Protein AF-0000000074539646 (afdb_homodimer)

Nearest PDB structures (foldseek):
  1lxn-assembly1_A  TM=8.887E-01  e=1.046E-09  Methanothermobacter thermautotrophicus
  1lxj-assembly1_A  TM=9.174E-01  e=1.048E-06  Saccharomyces cerevisiae
  2epi-assembly1_C  TM=8.073E-01  e=1.203E-06  Methanocaldococcus jannaschii DSM 2661
  1vk8-assembly1_D  TM=8.812E-01  e=1.260E-05  Thermotoga maritima
  2ibo-assembly1_D  TM=7.790E-01  e=4.791E-06  Streptococcus pneumoniae TIGR4

Sequence (194 aa):
MIVEISAVPIGVGESLSSFVARVIEVLKEEGVNYSLGPMGTSFEVENFGRLAEILEKVDRALFEAGSPRNYYVIKIDNRAKGGRMADKVKAVEEKLKMIVEISAVPIGVGESLSSFVARVIEVLKEEGVNYSLGPMGTSFEVENFGRLAEILEKVDRALFEAGSPRNYYVIKIDNRAKGGRMADKVKAVEEKLK

Secondary structure (DSSP, 8-state):
-EEEEEEEEESS-S--HHHHHHHHHHHHHHT--EEE-SS-EEEE-SSHHHHHHHHHHHHHHHHHTT-SEEEEEEEEEEESS---HHHHHHHHHHHT-/-EEEEEEEEESS-S--HHH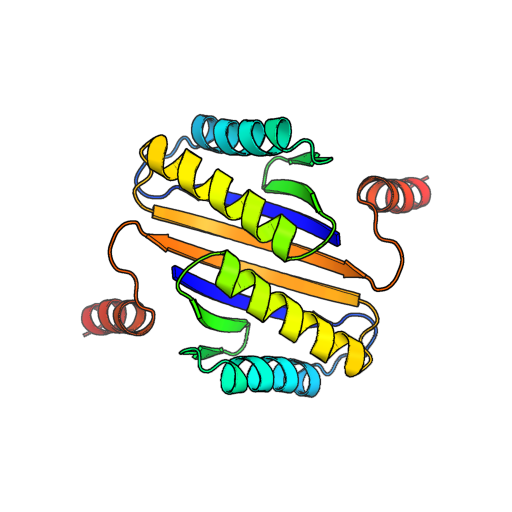HHHHHHHHHHHT--EEE-SS-EEEE-SSHHHHHHHHHHHHHHHHHTT-SEEEEEEEEEEESS---HHHHHHHHHHHT-

pLDDT: mean 96.08, std 4.59, range [75.31, 98.88]

Structure (mmCIF, N/CA/C/O backbone):
data_AF-0000000074539646-model_v1
#
loop_
_entity.id
_entity.type
_entity.pdbx_description
1 polymer 'Thiamine-binding protein domain-containing protein'
#
loop_
_atom_site.group_PDB
_atom_site.id
_atom_site.type_symbol
_atom_site.label_atom_id
_atom_site.label_alt_id
_atom_site.label_comp_id
_atom_site.label_asym_id
_atom_site.label_entity_id
_atom_site.label_seq_id
_atom_site.pdbx_PDB_ins_code
_atom_site.Cartn_x
_atom_site.Cartn_y
_atom_site.Cartn_z
_atom_site.occupancy
_atom_site.B_iso_or_equiv
_atom_site.auth_seq_id
_atom_site.auth_comp_id
_atom_site.auth_asym_id
_atom_site.auth_atom_id
_atom_site.pdbx_PDB_model_num
ATOM 1 N N . MET A 1 1 ? 6.344 12.055 -0.281 1 95.25 1 MET A N 1
ATOM 2 C CA . MET A 1 1 ? 5.648 10.891 0.265 1 95.25 1 MET A CA 1
ATOM 3 C C . MET A 1 1 ? 6.629 9.766 0.563 1 95.25 1 MET A C 1
ATOM 5 O O . MET A 1 1 ? 7.523 9.484 -0.235 1 95.25 1 MET A O 1
ATOM 9 N N . ILE A 1 2 ? 6.562 9.18 1.761 1 97.56 2 ILE A N 1
ATOM 10 C CA . ILE A 1 2 ? 7.418 8.055 2.133 1 97.56 2 ILE A CA 1
ATOM 11 C C . ILE A 1 2 ? 6.629 6.75 2.033 1 97.56 2 ILE A C 1
ATOM 13 O O . ILE A 1 2 ? 5.48 6.68 2.475 1 97.56 2 ILE A O 1
ATOM 17 N N . VAL A 1 3 ? 7.262 5.754 1.417 1 98.44 3 VAL A N 1
ATOM 18 C CA . VAL A 1 3 ? 6.641 4.453 1.197 1 98.44 3 VAL A CA 1
ATOM 19 C C . VAL A 1 3 ? 7.512 3.355 1.807 1 98.44 3 VAL A C 1
ATOM 21 O O . VAL A 1 3 ? 8.742 3.4 1.707 1 98.44 3 VAL A O 1
ATOM 24 N N . GLU A 1 4 ? 6.895 2.391 2.439 1 98.75 4 GLU A N 1
ATOM 25 C CA . GLU A 1 4 ? 7.559 1.128 2.752 1 98.75 4 GLU A CA 1
ATOM 26 C C . GLU A 1 4 ? 6.863 -0.045 2.066 1 98.75 4 GLU A C 1
ATOM 28 O O . GLU A 1 4 ? 5.637 -0.171 2.131 1 98.75 4 GLU A O 1
ATOM 33 N N . ILE A 1 5 ? 7.668 -0.865 1.445 1 98.88 5 ILE A N 1
ATOM 34 C CA . ILE A 1 5 ? 7.109 -2.029 0.765 1 98.88 5 ILE A CA 1
ATOM 35 C C . ILE A 1 5 ? 7.703 -3.307 1.357 1 98.88 5 ILE A C 1
ATOM 37 O O . ILE A 1 5 ? 8.914 -3.395 1.568 1 98.88 5 ILE A O 1
ATOM 41 N N . SER A 1 6 ? 6.883 -4.223 1.694 1 98.75 6 SER A N 1
ATOM 42 C CA . SER A 1 6 ? 7.227 -5.625 1.906 1 98.75 6 SER A CA 1
ATOM 43 C C . SER A 1 6 ? 6.645 -6.508 0.809 1 98.75 6 SER A C 1
ATOM 45 O O . SER A 1 6 ? 5.426 -6.609 0.667 1 98.75 6 SER A O 1
ATOM 47 N N . ALA A 1 7 ? 7.527 -7.074 0.021 1 98.5 7 ALA A N 1
ATOM 48 C CA . ALA A 1 7 ? 7.117 -7.965 -1.062 1 98.5 7 ALA A CA 1
ATOM 49 C C . ALA A 1 7 ? 7.285 -9.43 -0.661 1 98.5 7 ALA A C 1
ATOM 51 O O . ALA A 1 7 ? 8.367 -9.844 -0.249 1 98.5 7 ALA A O 1
ATOM 52 N N . VAL A 1 8 ? 6.242 -10.172 -0.844 1 98.12 8 VAL A N 1
ATOM 53 C CA . VAL A 1 8 ? 6.238 -11.578 -0.456 1 98.12 8 VAL A CA 1
ATOM 54 C C . VAL A 1 8 ? 5.758 -12.438 -1.625 1 98.12 8 VAL A C 1
ATOM 56 O O . VAL A 1 8 ? 4.559 -12.688 -1.765 1 98.12 8 VAL A O 1
ATOM 59 N N . PRO A 1 9 ? 6.738 -12.859 -2.443 1 97.88 9 PRO A N 1
ATOM 60 C CA . PRO A 1 9 ? 6.352 -13.859 -3.445 1 97.88 9 PRO A CA 1
ATOM 61 C C . PRO A 1 9 ? 5.867 -15.164 -2.82 1 97.88 9 PRO A C 1
ATOM 63 O O . PRO A 1 9 ? 6.492 -15.672 -1.884 1 97.88 9 PRO A O 1
ATOM 66 N N . ILE A 1 10 ? 4.812 -15.641 -3.295 1 96.75 10 ILE A N 1
ATOM 67 C CA . ILE A 1 10 ? 4.207 -16.859 -2.762 1 96.75 10 ILE A CA 1
ATOM 68 C C . ILE A 1 10 ? 4.352 -18 -3.771 1 96.75 10 ILE A C 1
ATOM 70 O O . ILE A 1 10 ? 4.16 -17.797 -4.973 1 96.75 10 ILE A O 1
ATOM 74 N N . GLY A 1 11 ? 4.637 -19.125 -3.299 1 96.25 11 GLY A N 1
ATOM 75 C CA . GLY A 1 11 ? 4.777 -20.297 -4.164 1 96.25 11 GLY A CA 1
ATOM 76 C C . GLY A 1 11 ? 6.195 -20.5 -4.652 1 96.25 11 GLY A C 1
ATOM 77 O O . GLY A 1 11 ? 6.414 -21.141 -5.688 1 96.25 11 GLY A O 1
ATOM 78 N N . VAL A 1 12 ? 7.172 -19.922 -3.941 1 96.62 12 VAL A N 1
ATOM 79 C CA . VAL A 1 12 ? 8.547 -19.984 -4.43 1 96.62 12 VAL A CA 1
ATOM 80 C C . VAL A 1 12 ? 9.445 -20.594 -3.355 1 96.62 12 VAL A C 1
ATOM 82 O O . VAL A 1 12 ? 10.672 -20.547 -3.477 1 96.62 12 VAL A O 1
ATOM 85 N N . GLY A 1 13 ? 9.016 -21.109 -2.248 1 95.69 13 GLY A N 1
ATOM 86 C CA . GLY A 1 13 ? 9.797 -21.641 -1.146 1 95.69 13 GLY A CA 1
ATOM 87 C C . GLY A 1 13 ? 10 -20.656 -0.017 1 95.69 13 GLY A C 1
ATOM 88 O O . GLY A 1 13 ? 9.328 -19.625 0.038 1 95.69 13 GLY A O 1
ATOM 89 N N . GLU A 1 14 ? 10.914 -20.938 0.923 1 95.81 14 GLU A N 1
ATOM 90 C CA . GLU A 1 14 ? 11.039 -20.172 2.158 1 95.81 14 GLU A CA 1
ATOM 91 C C . GLU A 1 14 ? 12.047 -19.031 2.004 1 95.81 14 GLU A C 1
ATOM 93 O O . GLU A 1 14 ? 11.977 -18.031 2.715 1 95.81 14 GLU A O 1
ATOM 98 N N . SER A 1 15 ? 12.961 -19.312 1.148 1 95.81 15 SER A N 1
ATOM 99 C CA . SER A 1 15 ? 14.016 -18.312 0.978 1 95.81 15 SER A CA 1
ATOM 100 C C . SER A 1 15 ? 13.602 -17.234 -0.016 1 95.81 15 SER A C 1
ATOM 102 O O . SER A 1 15 ? 13.43 -17.516 -1.204 1 95.81 15 SER A O 1
ATOM 104 N N . LEU A 1 16 ? 13.516 -15.969 0.458 1 97.19 16 LEU A N 1
ATOM 105 C CA . LEU A 1 16 ? 12.977 -14.891 -0.364 1 97.19 16 LEU A CA 1
ATOM 106 C C . LEU A 1 16 ? 14.07 -13.891 -0.742 1 97.19 16 LEU A C 1
ATOM 108 O O . LEU A 1 16 ? 13.82 -12.945 -1.485 1 97.19 16 LEU A O 1
ATOM 112 N N . SER A 1 17 ? 15.266 -14.055 -0.361 1 97.38 17 SER A N 1
ATOM 113 C CA . SER A 1 17 ? 16.328 -13.062 -0.476 1 97.38 17 SER A CA 1
ATOM 114 C C . SER A 1 17 ? 16.594 -12.703 -1.934 1 97.38 17 SER A C 1
ATOM 116 O O . SER A 1 17 ? 16.797 -11.531 -2.264 1 97.38 17 SER A O 1
ATOM 118 N N . SER A 1 18 ? 16.594 -13.641 -2.803 1 97.81 18 SER A N 1
ATOM 119 C CA . SER A 1 18 ? 16.844 -13.367 -4.215 1 97.81 18 SER A CA 1
ATOM 120 C C . SER A 1 18 ? 15.742 -12.508 -4.82 1 97.81 18 SER A C 1
ATOM 122 O O . SER A 1 18 ? 16 -11.68 -5.695 1 97.81 18 SER A O 1
ATOM 124 N N . PHE A 1 19 ? 14.523 -12.711 -4.375 1 98.12 19 PHE A N 1
ATOM 125 C CA . PHE A 1 19 ? 13.398 -11.914 -4.859 1 98.12 19 PHE A CA 1
ATOM 126 C C . PHE A 1 19 ? 13.469 -10.492 -4.312 1 98.12 19 PHE A C 1
ATOM 128 O O . PHE A 1 19 ? 13.234 -9.523 -5.043 1 98.12 19 PHE A O 1
ATOM 135 N N . VAL A 1 20 ? 13.773 -10.375 -3.02 1 98.38 20 VAL A N 1
ATOM 136 C CA . VAL A 1 20 ? 13.953 -9.047 -2.428 1 98.38 20 VAL A CA 1
ATOM 137 C C . VAL A 1 20 ? 15.07 -8.305 -3.154 1 98.38 20 VAL A C 1
ATOM 139 O O . VAL A 1 20 ? 14.961 -7.102 -3.4 1 98.38 20 VAL A O 1
ATOM 142 N N . ALA A 1 21 ? 16.125 -9.016 -3.559 1 98.56 21 ALA A N 1
ATOM 143 C CA . ALA A 1 21 ? 17.203 -8.398 -4.32 1 98.56 21 ALA A CA 1
ATOM 144 C C . ALA A 1 21 ? 16.688 -7.816 -5.633 1 98.56 21 ALA A C 1
ATOM 146 O O . ALA A 1 21 ? 17.156 -6.758 -6.07 1 98.56 21 ALA A O 1
ATOM 147 N N . ARG A 1 22 ? 15.758 -8.5 -6.277 1 98.38 22 ARG A N 1
ATOM 148 C CA . ARG A 1 22 ? 15.164 -7.992 -7.512 1 98.38 22 ARG A CA 1
ATOM 149 C C . ARG A 1 22 ? 14.406 -6.691 -7.258 1 98.38 22 ARG A C 1
ATOM 151 O O . ARG A 1 22 ? 14.453 -5.773 -8.078 1 98.38 22 ARG A O 1
ATOM 158 N N . VAL A 1 23 ? 13.68 -6.656 -6.141 1 98.69 23 VAL A N 1
ATOM 159 C CA . VAL A 1 23 ? 12.984 -5.43 -5.762 1 98.69 23 VAL A CA 1
ATOM 160 C C . VAL A 1 23 ? 13.984 -4.285 -5.633 1 98.69 23 VAL A C 1
ATOM 162 O O . VAL A 1 23 ? 13.773 -3.197 -6.176 1 98.69 23 VAL A O 1
ATOM 165 N N . ILE A 1 24 ? 15.117 -4.555 -4.98 1 98.69 24 ILE A N 1
ATOM 166 C CA . ILE A 1 24 ? 16.141 -3.543 -4.746 1 98.69 24 ILE A CA 1
ATOM 167 C C . ILE A 1 24 ? 16.75 -3.096 -6.078 1 98.69 24 ILE A C 1
ATOM 169 O O . ILE A 1 24 ? 17 -1.906 -6.285 1 98.69 24 ILE A O 1
ATOM 173 N N . GLU A 1 25 ? 16.953 -3.996 -6.938 1 98.69 25 GLU A N 1
ATOM 174 C CA . GLU A 1 25 ? 17.484 -3.656 -8.258 1 98.69 25 GLU A CA 1
ATOM 175 C C . GLU A 1 25 ? 16.562 -2.68 -8.984 1 98.69 25 GLU A C 1
ATOM 177 O O . GLU A 1 25 ? 17.016 -1.724 -9.602 1 98.69 25 GLU A O 1
ATOM 182 N N . VAL A 1 26 ? 15.258 -2.928 -8.938 1 98.81 26 VAL A N 1
ATOM 183 C CA . VAL A 1 26 ? 14.297 -2.037 -9.57 1 98.81 26 VAL A CA 1
ATOM 184 C C . VAL A 1 26 ? 14.391 -0.644 -8.953 1 98.81 26 VAL A C 1
ATOM 186 O O . VAL A 1 26 ? 14.445 0.359 -9.664 1 98.81 26 VAL A O 1
ATOM 189 N N . LEU A 1 27 ? 14.383 -0.584 -7.598 1 98.69 27 LEU A N 1
ATOM 190 C CA . LEU A 1 27 ? 14.453 0.705 -6.918 1 98.69 27 LEU A CA 1
ATOM 191 C C . LEU A 1 27 ? 15.719 1.458 -7.309 1 98.69 27 LEU A C 1
ATOM 193 O O . LEU A 1 27 ? 15.68 2.668 -7.543 1 98.69 27 LEU A O 1
ATOM 197 N N . LYS A 1 28 ? 16.812 0.712 -7.395 1 98.44 28 LYS A N 1
ATOM 198 C CA . LYS A 1 28 ? 18.078 1.297 -7.809 1 98.44 28 LYS A CA 1
ATOM 199 C C . LYS A 1 28 ? 18 1.838 -9.234 1 98.44 28 LYS A C 1
ATOM 201 O O . LYS A 1 28 ? 18.422 2.967 -9.5 1 98.44 28 LYS A O 1
ATOM 206 N N . GLU A 1 29 ? 17.469 1.095 -10.148 1 98.56 29 GLU A N 1
ATOM 207 C CA . GLU A 1 29 ? 17.344 1.485 -11.555 1 98.56 29 GLU A CA 1
ATOM 208 C C . GLU A 1 29 ? 16.453 2.715 -11.703 1 98.56 29 GLU A C 1
ATOM 210 O O . GLU A 1 29 ? 16.688 3.549 -12.578 1 98.56 29 GLU A O 1
ATOM 215 N N . GLU A 1 30 ? 15.453 2.742 -10.867 1 98.25 30 GLU A N 1
ATOM 216 C CA . GLU A 1 30 ? 14.508 3.852 -10.938 1 98.25 30 GLU A CA 1
ATOM 217 C C . GLU A 1 30 ? 15.086 5.109 -10.289 1 98.25 30 GLU A C 1
ATOM 219 O O . GLU A 1 30 ? 14.523 6.195 -10.422 1 98.25 30 GLU A O 1
ATOM 224 N N . GLY A 1 31 ? 16.109 5 -9.547 1 98.25 31 GLY A N 1
ATOM 225 C CA . GLY A 1 31 ? 16.828 6.133 -9 1 98.25 31 GLY A CA 1
ATOM 226 C C . GLY A 1 31 ? 16.141 6.777 -7.82 1 98.25 31 GLY A C 1
ATOM 227 O O . GLY A 1 31 ? 16.281 7.98 -7.59 1 98.25 31 GLY A O 1
ATOM 228 N N . VAL A 1 32 ? 15.359 6.062 -7.133 1 97.56 32 VAL A N 1
ATOM 229 C CA . VAL A 1 32 ? 14.688 6.625 -5.965 1 97.56 32 VAL A CA 1
ATOM 230 C C . VAL A 1 32 ? 15.594 6.516 -4.742 1 97.56 32 VAL A C 1
ATOM 232 O O . VAL A 1 32 ? 16.469 5.652 -4.688 1 97.56 32 VAL A O 1
ATOM 235 N N . ASN A 1 33 ? 15.453 7.477 -3.834 1 97.31 33 ASN A N 1
ATOM 236 C CA . ASN A 1 33 ? 16.078 7.352 -2.52 1 97.31 33 ASN A CA 1
ATOM 237 C C . ASN A 1 33 ? 15.438 6.234 -1.7 1 97.31 33 ASN A C 1
ATOM 239 O O . ASN A 1 33 ? 14.242 6.277 -1.408 1 97.31 33 ASN A O 1
ATOM 243 N N . TYR A 1 34 ? 16.219 5.176 -1.375 1 98.12 34 TYR A N 1
ATOM 244 C CA . TYR A 1 34 ? 15.633 4.051 -0.656 1 98.12 34 TYR A CA 1
ATOM 245 C C . TYR A 1 34 ? 16.516 3.627 0.508 1 98.12 34 TYR A C 1
ATOM 247 O O . TYR A 1 34 ? 17.688 4.012 0.58 1 98.12 34 TYR A O 1
ATOM 255 N N . SER A 1 35 ? 15.93 2.855 1.466 1 97.88 35 SER A N 1
ATOM 256 C CA . SER A 1 35 ? 16.594 2.248 2.615 1 97.88 35 SER A CA 1
ATOM 257 C C . SER A 1 35 ? 16.062 0.841 2.877 1 97.88 35 SER A C 1
ATOM 259 O O . SER A 1 35 ? 14.891 0.661 3.195 1 97.88 35 SER A O 1
ATOM 261 N N . LEU A 1 36 ? 16.938 -0.151 2.688 1 98.06 36 LEU A N 1
ATOM 262 C CA . LEU A 1 36 ? 16.578 -1.549 2.916 1 98.06 36 LEU A CA 1
ATOM 263 C C . LEU A 1 36 ? 16.562 -1.868 4.406 1 98.06 36 LEU A C 1
ATOM 265 O O . LEU A 1 36 ? 17.516 -1.561 5.125 1 98.06 36 LEU A O 1
ATOM 269 N N . GLY A 1 37 ? 15.477 -2.432 4.887 1 97.31 37 GLY A N 1
ATOM 270 C CA . GLY A 1 37 ? 15.352 -2.898 6.258 1 97.31 37 GLY A CA 1
ATOM 271 C C . GLY A 1 37 ? 15.047 -4.383 6.355 1 97.31 37 GLY A C 1
ATOM 272 O O . GLY A 1 37 ? 14.797 -5.039 5.344 1 97.31 37 GLY A O 1
ATOM 273 N N . PRO A 1 38 ? 15.062 -4.941 7.562 1 96.56 38 PRO A N 1
ATOM 274 C CA . PRO A 1 38 ? 14.898 -6.387 7.75 1 96.56 38 PRO A CA 1
ATOM 275 C C . PRO A 1 38 ? 13.484 -6.867 7.426 1 96.56 38 PRO A C 1
ATOM 277 O O . PRO A 1 38 ? 13.281 -8.055 7.172 1 96.56 38 PRO A O 1
ATOM 280 N N . MET A 1 39 ? 12.461 -5.891 7.441 1 96.81 39 MET A N 1
ATOM 281 C CA . MET A 1 39 ? 11.07 -6.312 7.27 1 96.81 39 MET A CA 1
ATOM 282 C C . MET A 1 39 ? 10.422 -5.578 6.102 1 96.81 39 MET A C 1
ATOM 284 O O . MET A 1 39 ? 9.227 -5.734 5.848 1 96.81 39 MET A O 1
ATOM 288 N N . GLY A 1 40 ? 11.172 -4.746 5.434 1 98.25 40 GLY A N 1
ATOM 289 C CA . GLY A 1 40 ? 10.711 -3.969 4.297 1 98.25 40 GLY A CA 1
ATOM 290 C C . GLY A 1 40 ? 11.727 -2.947 3.822 1 98.25 40 GLY A C 1
ATOM 291 O O . GLY A 1 40 ? 12.773 -2.77 4.449 1 98.25 40 GLY A O 1
ATOM 292 N N . THR A 1 41 ? 11.438 -2.412 2.734 1 98.56 41 THR A N 1
ATOM 293 C CA . THR A 1 41 ? 12.273 -1.365 2.162 1 98.56 41 THR A CA 1
ATOM 294 C C . THR A 1 41 ? 11.5 -0.056 2.043 1 98.56 41 THR A C 1
ATOM 296 O O . THR A 1 41 ? 10.391 -0.033 1.512 1 98.56 41 THR A O 1
ATOM 299 N N . SER A 1 42 ? 12.039 0.968 2.584 1 98.5 42 SER A N 1
ATOM 300 C CA . SER A 1 42 ? 11.438 2.293 2.49 1 98.5 42 SER A CA 1
ATOM 301 C C . SER A 1 42 ? 12 3.078 1.312 1 98.5 42 SER A C 1
ATOM 303 O O . SER A 1 42 ? 13.172 2.912 0.955 1 98.5 42 SER A O 1
ATOM 305 N N . PHE A 1 43 ? 11.148 3.918 0.676 1 98.25 43 PHE A N 1
ATOM 306 C CA . PHE A 1 43 ? 11.641 4.793 -0.381 1 98.25 43 PHE A CA 1
ATOM 307 C C . PHE A 1 43 ? 10.727 6.004 -0.551 1 98.25 43 PHE A C 1
ATOM 309 O O . PHE A 1 43 ? 9.664 6.074 0.065 1 98.25 43 PHE A O 1
ATOM 316 N N . GLU A 1 44 ? 11.227 7.008 -1.281 1 97.81 44 GLU A N 1
ATOM 317 C CA . GLU A 1 44 ? 10.5 8.258 -1.481 1 97.81 44 GLU A CA 1
ATOM 318 C C . GLU A 1 44 ? 10.023 8.398 -2.926 1 97.81 44 GLU A C 1
ATOM 320 O O . GLU A 1 44 ? 10.758 8.062 -3.859 1 97.81 44 GLU A O 1
ATOM 325 N N . VAL A 1 45 ? 8.797 8.812 -3.045 1 97 45 VAL A N 1
ATOM 326 C CA . VAL A 1 45 ? 8.258 9.125 -4.363 1 97 45 VAL A CA 1
ATOM 327 C C . VAL A 1 45 ? 7.465 10.43 -4.293 1 97 45 VAL A C 1
ATOM 329 O O . VAL A 1 45 ? 7.031 10.844 -3.217 1 97 45 VAL A O 1
ATOM 332 N N . GLU A 1 46 ? 7.223 10.977 -5.512 1 95.38 46 GLU A N 1
ATOM 333 C CA . GLU A 1 46 ? 6.609 12.297 -5.559 1 95.38 46 GLU A CA 1
ATOM 334 C C . GLU A 1 46 ? 5.086 12.203 -5.555 1 95.38 46 GLU A C 1
ATOM 336 O O . GLU A 1 46 ? 4.398 13.148 -5.172 1 95.38 46 GLU A O 1
ATOM 341 N N . ASN A 1 47 ? 4.555 11.109 -6.09 1 96.56 47 ASN A N 1
ATOM 342 C CA . ASN A 1 47 ? 3.107 10.953 -6.191 1 96.56 47 ASN A CA 1
ATOM 343 C C . ASN A 1 47 ? 2.709 9.5 -6.414 1 96.56 47 ASN A C 1
ATOM 345 O O . ASN A 1 47 ? 3.57 8.633 -6.57 1 96.56 47 ASN A O 1
ATOM 349 N N . PHE A 1 48 ? 1.416 9.305 -6.426 1 98 48 PHE A N 1
ATOM 350 C CA . PHE A 1 48 ? 0.904 7.941 -6.535 1 98 48 PHE A CA 1
ATOM 351 C C . PHE A 1 48 ? 1.167 7.375 -7.926 1 98 48 PHE A C 1
ATOM 353 O O . PHE A 1 48 ? 1.331 6.164 -8.086 1 98 48 PHE A O 1
ATOM 360 N N . GLY A 1 49 ? 1.15 8.211 -8.891 1 98.06 49 GLY A N 1
ATOM 361 C CA . GLY A 1 49 ? 1.498 7.746 -10.219 1 98.06 49 GLY A CA 1
ATOM 362 C C . GLY A 1 49 ? 2.883 7.133 -10.297 1 98.06 49 GLY A C 1
ATOM 363 O O . GLY A 1 49 ? 3.059 6.051 -10.859 1 98.06 49 GLY A O 1
ATOM 364 N N . ARG A 1 50 ? 3.818 7.934 -9.797 1 98.12 50 ARG A N 1
ATOM 365 C CA . ARG A 1 50 ? 5.184 7.422 -9.758 1 98.12 50 ARG A CA 1
ATOM 366 C C . ARG A 1 50 ? 5.266 6.137 -8.938 1 98.12 50 ARG A C 1
ATOM 368 O O . ARG A 1 50 ? 5.992 5.207 -9.305 1 98.12 50 ARG A O 1
ATOM 375 N N . LEU A 1 51 ? 4.586 6.047 -7.844 1 98.5 51 LEU A N 1
ATOM 376 C CA . LEU A 1 51 ? 4.516 4.824 -7.055 1 98.5 51 LEU A CA 1
ATOM 377 C C . LEU A 1 51 ? 4.016 3.656 -7.898 1 98.5 51 LEU A C 1
ATOM 379 O O . LEU A 1 51 ? 4.602 2.57 -7.875 1 98.5 51 LEU A O 1
ATOM 383 N N . ALA A 1 52 ? 3.045 3.906 -8.672 1 98.56 52 ALA A N 1
ATOM 384 C CA . ALA A 1 52 ? 2.467 2.854 -9.5 1 98.56 52 ALA A CA 1
ATOM 385 C C . ALA A 1 52 ? 3.473 2.35 -10.531 1 98.56 52 ALA A C 1
ATOM 387 O O . ALA A 1 52 ? 3.549 1.148 -10.797 1 98.56 52 ALA A O 1
ATOM 388 N N . GLU A 1 53 ? 4.137 3.268 -11.086 1 98.56 53 GLU A N 1
ATOM 389 C CA . GLU A 1 53 ? 5.16 2.885 -12.055 1 98.56 53 GLU A CA 1
ATOM 390 C C . GLU A 1 53 ? 6.176 1.931 -11.438 1 98.56 53 GLU A C 1
ATOM 392 O O . GLU A 1 53 ? 6.531 0.915 -12.039 1 98.56 53 GLU A O 1
ATOM 397 N N . ILE A 1 54 ? 6.605 2.27 -10.297 1 98.75 54 ILE A N 1
ATOM 398 C CA . ILE A 1 54 ? 7.605 1.466 -9.609 1 98.75 54 ILE A CA 1
ATOM 399 C C . ILE A 1 54 ? 7.012 0.109 -9.234 1 98.75 54 ILE A C 1
ATOM 401 O O . ILE A 1 54 ? 7.645 -0.93 -9.438 1 98.75 54 ILE A O 1
ATOM 405 N N . LEU A 1 55 ? 5.781 0.099 -8.703 1 98.69 55 LEU A N 1
ATOM 406 C CA . LEU A 1 55 ? 5.133 -1.147 -8.305 1 98.69 55 LEU A CA 1
ATOM 407 C C . LEU A 1 55 ? 4.934 -2.062 -9.508 1 98.69 55 LEU A C 1
ATOM 409 O O . LEU A 1 55 ? 5.07 -3.283 -9.398 1 98.69 55 LEU A O 1
ATOM 413 N N . GLU A 1 56 ? 4.637 -1.454 -10.617 1 98.62 56 GLU A N 1
ATOM 414 C CA . GLU A 1 56 ? 4.492 -2.24 -11.836 1 98.62 56 GLU A CA 1
ATOM 415 C C . GLU A 1 56 ? 5.797 -2.936 -12.211 1 98.62 56 GLU A C 1
ATOM 417 O O . GLU A 1 56 ? 5.801 -4.117 -12.562 1 98.62 56 GLU A O 1
ATOM 422 N N . LYS A 1 57 ? 6.82 -2.23 -12.188 1 98.75 57 LYS A N 1
ATOM 423 C CA . LYS A 1 57 ? 8.125 -2.781 -12.539 1 98.75 57 LYS A CA 1
ATOM 424 C C . LYS A 1 57 ? 8.562 -3.846 -11.531 1 98.75 57 LYS A C 1
ATOM 426 O O . LYS A 1 57 ? 9.117 -4.875 -11.914 1 98.75 57 LYS A O 1
ATOM 431 N N . VAL A 1 58 ? 8.328 -3.592 -10.234 1 98.81 58 VAL A N 1
ATOM 432 C CA . VAL A 1 58 ? 8.633 -4.574 -9.195 1 98.81 58 VAL A CA 1
ATOM 433 C C . VAL A 1 58 ? 7.844 -5.855 -9.453 1 98.81 58 VAL A C 1
ATOM 435 O O . VAL A 1 58 ? 8.414 -6.949 -9.461 1 98.81 58 VAL A O 1
ATOM 438 N N . ASP A 1 59 ? 6.594 -5.668 -9.641 1 98.62 59 ASP A N 1
ATOM 439 C CA . ASP A 1 59 ? 5.703 -6.809 -9.852 1 98.62 59 ASP A CA 1
ATOM 440 C C . ASP A 1 59 ? 6.137 -7.625 -11.062 1 98.62 59 ASP A C 1
ATOM 442 O O . ASP A 1 59 ? 6.207 -8.859 -10.992 1 98.62 59 ASP A O 1
ATOM 446 N N . ARG A 1 60 ? 6.422 -6.953 -12.141 1 98.31 60 ARG A N 1
ATOM 447 C CA . ARG A 1 60 ? 6.891 -7.598 -13.367 1 98.31 60 ARG A CA 1
ATOM 448 C C . ARG A 1 60 ? 8.188 -8.359 -13.117 1 98.31 60 ARG A C 1
ATOM 450 O O . ARG A 1 60 ? 8.344 -9.492 -13.57 1 98.31 60 ARG A O 1
ATOM 457 N N . ALA A 1 61 ? 9.133 -7.742 -12.461 1 98.56 61 ALA A N 1
ATOM 458 C CA . ALA A 1 61 ? 10.414 -8.375 -12.164 1 98.56 61 ALA A CA 1
ATOM 459 C C . ALA A 1 61 ? 10.227 -9.656 -11.367 1 98.56 61 ALA A C 1
ATOM 461 O O . ALA A 1 61 ? 10.906 -10.656 -11.609 1 98.56 61 ALA A O 1
ATOM 462 N N . LEU A 1 62 ? 9.305 -9.672 -10.391 1 98.44 62 LEU A N 1
ATOM 463 C CA . LEU A 1 62 ? 9.07 -10.836 -9.555 1 98.44 62 LEU A CA 1
ATOM 464 C C . LEU A 1 62 ? 8.398 -11.953 -10.352 1 98.44 62 LEU A C 1
ATOM 466 O O . LEU A 1 62 ? 8.758 -13.125 -10.203 1 98.44 62 LEU A O 1
ATOM 470 N N . PHE A 1 63 ? 7.441 -11.562 -11.164 1 97.81 63 PHE A N 1
ATOM 471 C CA . PHE A 1 63 ? 6.832 -12.562 -12.031 1 97.81 63 PHE A CA 1
ATOM 472 C C . PHE A 1 63 ? 7.867 -13.18 -12.961 1 97.81 63 PHE A C 1
ATOM 474 O O . PHE A 1 63 ? 7.906 -14.398 -13.141 1 97.81 63 PHE A O 1
ATOM 481 N N . GLU A 1 64 ? 8.711 -12.352 -13.5 1 97.75 64 GLU A N 1
ATOM 482 C CA . GLU A 1 64 ? 9.742 -12.82 -14.422 1 97.75 64 GLU A CA 1
ATOM 483 C C . GLU A 1 64 ? 10.75 -13.727 -13.719 1 97.75 64 GLU A C 1
ATOM 485 O O . GLU A 1 64 ? 11.328 -14.617 -14.336 1 97.75 64 GLU A O 1
ATOM 490 N N . ALA A 1 65 ? 10.938 -13.492 -12.461 1 97.56 65 ALA A N 1
ATOM 491 C CA . ALA A 1 65 ? 11.859 -14.305 -11.664 1 97.56 65 ALA A CA 1
ATOM 492 C C . ALA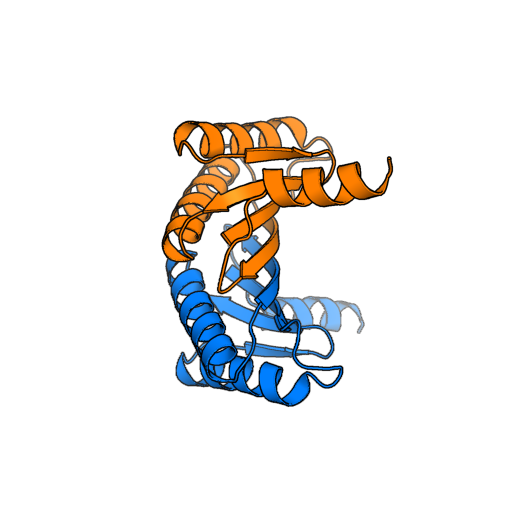 A 1 65 ? 11.227 -15.641 -11.281 1 97.56 65 ALA A C 1
ATOM 494 O O . ALA A 1 65 ? 11.875 -16.484 -10.664 1 97.56 65 ALA A O 1
ATOM 495 N N . GLY A 1 66 ? 9.922 -15.797 -11.547 1 96.56 66 GLY A N 1
ATOM 496 C CA . GLY A 1 66 ? 9.305 -17.094 -11.367 1 96.56 66 GLY A CA 1
ATOM 497 C C . GLY A 1 66 ? 8.219 -17.109 -10.312 1 96.56 66 GLY A C 1
ATOM 498 O O . GLY A 1 66 ? 7.656 -18.156 -10 1 96.56 66 GLY A O 1
ATOM 499 N N . SER A 1 67 ? 7.926 -16.031 -9.719 1 97.19 67 SER A N 1
ATOM 500 C CA . SER A 1 67 ? 6.875 -15.977 -8.703 1 97.19 67 SER A CA 1
ATOM 501 C C . SER A 1 67 ? 5.492 -16.094 -9.344 1 97.19 67 SER A C 1
ATOM 503 O O . SER A 1 67 ? 5.133 -15.297 -10.211 1 97.19 67 SER A O 1
ATOM 505 N N . PRO A 1 68 ? 4.656 -17 -8.914 1 96.5 68 PRO A N 1
ATOM 506 C CA . PRO A 1 68 ? 3.318 -17.109 -9.5 1 96.5 68 PRO A CA 1
ATOM 507 C C . PRO A 1 68 ? 2.311 -16.172 -8.844 1 96.5 68 PRO A C 1
ATOM 509 O O . PRO A 1 68 ? 1.21 -15.977 -9.367 1 96.5 68 PRO A O 1
ATOM 512 N N . ARG A 1 69 ? 2.613 -15.648 -7.66 1 97.06 69 ARG A N 1
ATOM 513 C CA . ARG A 1 69 ? 1.728 -14.805 -6.867 1 97.06 69 ARG A CA 1
ATOM 514 C C . ARG A 1 69 ? 2.525 -13.859 -5.969 1 97.06 69 ARG A C 1
ATOM 516 O O . ARG A 1 69 ? 3.449 -14.289 -5.277 1 97.06 69 ARG A O 1
ATOM 523 N N . ASN A 1 70 ? 2.188 -12.594 -6.125 1 98.19 70 ASN A N 1
ATOM 524 C CA . ASN A 1 70 ? 2.895 -11.602 -5.316 1 98.19 70 ASN A CA 1
ATOM 525 C C . ASN A 1 70 ? 1.969 -10.945 -4.297 1 98.19 70 ASN A C 1
ATOM 527 O O . ASN A 1 70 ? 0.909 -10.43 -4.656 1 98.19 70 ASN A O 1
ATOM 531 N N . TYR A 1 71 ? 2.363 -11.008 -3.066 1 98.38 71 TYR A N 1
ATOM 532 C CA . TYR A 1 71 ? 1.67 -10.328 -1.979 1 98.38 71 TYR A CA 1
ATOM 533 C C . TYR A 1 71 ? 2.496 -9.156 -1.454 1 98.38 71 TYR A C 1
ATOM 535 O O . TYR A 1 71 ? 3.707 -9.281 -1.259 1 98.38 71 TYR A O 1
ATOM 543 N N . TYR A 1 72 ? 1.882 -8.016 -1.373 1 98.75 72 TYR A N 1
ATOM 544 C CA . TYR A 1 72 ? 2.574 -6.82 -0.901 1 98.75 72 TYR A CA 1
ATOM 545 C C . TYR A 1 72 ? 1.897 -6.254 0.341 1 98.75 72 TYR A C 1
ATOM 547 O O . TYR A 1 72 ? 0.667 -6.23 0.43 1 98.75 72 TYR A O 1
ATOM 555 N N . VAL A 1 73 ? 2.676 -5.863 1.28 1 98.81 73 VAL A N 1
ATOM 556 C CA . VAL A 1 73 ? 2.256 -4.902 2.297 1 98.81 73 VAL A CA 1
ATOM 557 C C . VAL A 1 73 ? 2.973 -3.572 2.08 1 98.81 73 VAL A C 1
ATOM 559 O O . VAL A 1 73 ? 4.207 -3.52 2.064 1 98.81 73 VAL A O 1
ATOM 562 N N . ILE A 1 74 ? 2.176 -2.588 1.911 1 98.81 74 ILE A N 1
ATOM 563 C CA . ILE A 1 74 ? 2.709 -1.26 1.63 1 98.81 74 ILE A CA 1
ATOM 564 C C . ILE A 1 74 ? 2.197 -0.267 2.67 1 98.81 74 ILE A C 1
ATOM 566 O O . ILE A 1 74 ? 1.005 -0.245 2.982 1 98.81 74 ILE A O 1
ATOM 570 N N . LYS A 1 75 ? 3.07 0.464 3.174 1 98.56 75 LYS A N 1
ATOM 571 C CA . LYS A 1 75 ? 2.738 1.587 4.047 1 98.56 75 LYS A CA 1
ATOM 572 C C . LYS A 1 75 ? 3.139 2.914 3.408 1 98.56 75 LYS A C 1
ATOM 574 O O . LYS A 1 75 ? 4.207 3.023 2.805 1 98.56 75 LYS A O 1
ATOM 579 N N . ILE A 1 76 ? 2.254 3.873 3.57 1 98.38 76 ILE A N 1
ATOM 580 C CA . ILE A 1 76 ? 2.496 5.184 2.977 1 98.38 76 ILE A CA 1
ATOM 581 C C . ILE A 1 76 ? 2.232 6.273 4.012 1 98.38 76 ILE A C 1
ATOM 583 O O . ILE A 1 76 ? 1.202 6.262 4.691 1 98.38 76 ILE A O 1
ATOM 587 N N . ASP A 1 77 ? 3.092 7.152 4.172 1 97.81 77 ASP A N 1
ATOM 588 C CA . ASP A 1 77 ? 2.955 8.367 4.973 1 97.81 77 ASP A CA 1
ATOM 589 C C . ASP A 1 77 ? 3.027 9.609 4.094 1 97.81 77 ASP A C 1
ATOM 591 O O . ASP A 1 77 ? 4.098 9.969 3.594 1 97.81 77 ASP A O 1
ATOM 595 N N . ASN A 1 78 ? 1.855 10.234 3.906 1 96.44 78 ASN A N 1
ATOM 596 C CA . ASN A 1 78 ? 1.755 11.398 3.031 1 96.44 78 ASN A CA 1
ATOM 597 C C . ASN A 1 78 ? 1.361 12.648 3.807 1 96.44 78 ASN A C 1
ATOM 599 O O . ASN A 1 78 ? 0.241 12.75 4.312 1 96.44 78 ASN A O 1
ATOM 603 N N . ARG A 1 79 ? 2.283 13.531 3.867 1 93 79 ARG A N 1
ATOM 604 C CA . ARG A 1 79 ? 2.051 14.781 4.574 1 93 79 ARG A CA 1
ATOM 605 C C . ARG A 1 79 ? 1.832 15.93 3.598 1 93 79 ARG A C 1
ATOM 607 O O . ARG A 1 79 ? 2.445 15.969 2.529 1 93 79 ARG A O 1
ATOM 614 N N . ALA A 1 80 ? 0.987 16.766 4.043 1 82.94 80 ALA A N 1
ATOM 615 C CA . ALA A 1 80 ? 0.802 17.984 3.234 1 82.94 80 ALA A CA 1
ATOM 616 C C . ALA A 1 80 ? 2.092 18.781 3.156 1 82.94 80 ALA A C 1
ATOM 618 O O . ALA A 1 80 ? 2.383 19.406 2.129 1 82.94 80 ALA A O 1
ATOM 619 N N . LYS A 1 81 ? 2.832 18.781 4.184 1 80.62 81 LYS A N 1
ATOM 620 C CA . LYS A 1 81 ? 4.113 19.484 4.238 1 80.62 81 LYS A CA 1
ATOM 621 C C . LYS A 1 81 ? 5.203 18.594 4.82 1 80.62 81 LYS A C 1
ATOM 623 O O . LYS A 1 81 ? 4.988 17.906 5.82 1 80.62 81 LYS A O 1
ATOM 628 N N . GLY A 1 82 ? 6.359 18.625 4.203 1 75.38 82 GLY A N 1
ATOM 629 C CA . GLY A 1 82 ? 7.5 17.906 4.75 1 75.38 82 GLY A CA 1
ATOM 630 C C . GLY A 1 82 ? 7.391 16.406 4.598 1 75.38 82 GLY A C 1
ATOM 631 O O . GLY A 1 82 ? 6.691 15.914 3.709 1 75.38 82 GLY A O 1
ATOM 632 N N . GLY A 1 83 ? 8.43 15.648 5.309 1 75.31 83 GLY A N 1
ATOM 633 C CA . GLY A 1 83 ? 8.266 14.219 5.465 1 75.31 83 GLY A CA 1
ATOM 634 C C . GLY A 1 83 ? 9.32 13.406 4.742 1 75.31 83 GLY A C 1
ATOM 635 O O . GLY A 1 83 ? 9.031 12.336 4.211 1 75.31 83 GLY A O 1
ATOM 636 N N . ARG A 1 84 ? 10.5 13.953 4.812 1 83.88 84 ARG A N 1
ATOM 637 C CA . ARG A 1 84 ? 11.555 13.141 4.211 1 83.88 84 ARG A CA 1
ATOM 638 C C . ARG A 1 84 ? 11.984 12.023 5.152 1 83.88 84 ARG A C 1
ATOM 640 O O . ARG A 1 84 ? 12.031 12.219 6.371 1 83.88 84 ARG A O 1
ATOM 647 N N . MET A 1 85 ? 12.406 10.93 4.578 1 91.31 85 MET A N 1
ATOM 648 C CA . MET A 1 85 ? 12.742 9.727 5.34 1 91.31 85 MET A CA 1
ATOM 649 C C . MET A 1 85 ? 13.867 10 6.328 1 91.31 85 MET A C 1
ATOM 651 O O . MET A 1 85 ? 13.75 9.688 7.512 1 91.31 85 MET A O 1
ATOM 655 N N . ALA A 1 86 ? 14.977 10.625 5.832 1 86.81 86 ALA A N 1
ATOM 656 C CA . ALA A 1 86 ? 16.141 10.875 6.676 1 86.81 86 ALA A CA 1
ATOM 657 C C . ALA A 1 86 ? 15.781 11.773 7.852 1 86.81 86 ALA A C 1
ATOM 659 O O . ALA A 1 86 ? 16.281 11.578 8.969 1 86.81 86 ALA A O 1
ATOM 660 N N . ASP A 1 87 ? 14.992 12.758 7.645 1 89.19 87 ASP A N 1
ATOM 661 C CA . ASP A 1 87 ? 14.578 13.695 8.688 1 89.19 87 ASP A CA 1
ATOM 662 C C . ASP A 1 87 ? 13.828 12.977 9.805 1 89.19 87 ASP A C 1
ATOM 664 O O . ASP A 1 87 ? 13.961 13.328 10.977 1 89.19 87 ASP A O 1
ATOM 668 N N . LYS A 1 88 ? 13.055 11.977 9.461 1 89.44 88 LYS A N 1
ATOM 669 C CA . LYS A 1 88 ? 12.266 11.242 10.438 1 89.44 88 LYS A CA 1
ATOM 670 C C . LYS A 1 88 ? 13.164 10.531 11.453 1 89.44 88 LYS A C 1
ATOM 672 O O . LYS A 1 88 ? 12.961 10.656 12.656 1 89.44 88 LYS A O 1
ATOM 677 N N . VAL A 1 89 ? 14.141 9.789 10.992 1 90.62 89 VAL A N 1
ATOM 678 C CA . VAL A 1 89 ? 15.039 9.031 11.844 1 90.62 89 VAL A CA 1
ATOM 679 C C . VAL A 1 89 ? 15.883 9.992 12.688 1 90.62 89 VAL A C 1
ATOM 681 O O . VAL A 1 89 ? 16.016 9.812 13.898 1 90.62 89 VAL A O 1
ATOM 684 N N . LYS A 1 90 ? 16.391 11.039 12.031 1 91.94 90 LYS A N 1
ATOM 685 C CA . LYS A 1 90 ? 17.219 12.016 12.727 1 91.94 90 LYS A CA 1
ATOM 686 C C . LYS A 1 90 ? 16.469 12.672 13.875 1 91.94 90 LYS A C 1
ATOM 688 O O . LYS A 1 90 ? 17.016 12.852 14.961 1 91.94 90 LYS A O 1
ATOM 693 N N . ALA A 1 91 ? 15.297 13.109 13.625 1 91.94 91 ALA A N 1
ATOM 694 C CA . ALA A 1 91 ? 14.469 13.758 14.641 1 91.94 91 ALA A CA 1
ATOM 695 C C . ALA A 1 91 ? 14.32 12.875 15.875 1 91.94 91 ALA A C 1
ATOM 697 O O . ALA A 1 91 ? 14.32 13.375 17 1 91.94 91 ALA A O 1
ATOM 698 N N . VAL A 1 92 ? 14.188 11.523 15.836 1 93.62 92 VAL A N 1
ATOM 699 C CA . VAL A 1 92 ? 14.062 10.586 16.953 1 93.62 92 VAL A CA 1
ATOM 700 C C . VAL A 1 92 ? 15.406 10.445 17.672 1 93.62 92 VAL A C 1
ATOM 702 O O . VAL A 1 92 ? 15.469 10.5 18.891 1 93.62 92 VAL A O 1
ATOM 705 N N . GLU A 1 93 ? 16.422 10.328 16.734 1 93.88 93 GLU A N 1
ATOM 706 C CA . GLU A 1 93 ? 17.766 10.156 17.297 1 93.88 93 GLU A CA 1
ATOM 707 C C . GLU A 1 93 ? 18.156 11.359 18.141 1 93.88 93 GLU A C 1
ATOM 709 O O . GLU A 1 93 ? 18.812 11.211 19.172 1 93.88 93 GLU A O 1
ATOM 714 N N . GLU A 1 94 ? 17.797 12.508 17.734 1 95.31 94 GLU A N 1
ATOM 715 C CA . GLU A 1 94 ? 18.094 13.734 18.469 1 95.31 94 GLU A CA 1
ATOM 716 C C . GLU A 1 94 ? 17.406 13.75 19.828 1 95.31 94 GLU A C 1
ATOM 718 O O . GLU A 1 94 ? 17.922 14.312 20.797 1 95.31 94 GLU A O 1
ATOM 723 N N . LYS A 1 95 ? 16.297 13.102 19.906 1 95.75 95 LYS A N 1
ATOM 724 C CA . LYS A 1 95 ? 15.547 13.047 21.156 1 95.75 95 LYS A CA 1
ATOM 725 C C . LYS A 1 95 ? 16.141 12 22.094 1 95.75 95 LYS A C 1
ATOM 727 O O . LYS A 1 95 ? 15.789 11.953 23.281 1 95.75 95 LYS A O 1
ATOM 732 N N . LEU A 1 96 ? 16.938 11.125 21.594 1 94.62 96 LEU A N 1
ATOM 733 C CA . LEU A 1 96 ? 17.562 10.062 22.375 1 94.62 96 LEU A CA 1
ATOM 734 C C . LEU A 1 96 ? 18.891 10.539 22.969 1 94.62 96 LEU A C 1
ATOM 736 O O . LEU A 1 96 ? 19.5 9.828 23.766 1 94.62 96 LEU A O 1
ATOM 740 N N . LYS A 1 97 ? 19.312 11.672 22.609 1 90.69 97 LYS A N 1
ATOM 741 C CA . LYS A 1 97 ? 20.5 12.273 23.203 1 90.69 97 LYS A CA 1
ATOM 742 C C . LYS A 1 97 ? 20.156 13.07 24.453 1 90.69 97 LYS A C 1
ATOM 744 O O . LYS A 1 97 ? 19.016 13.523 24.609 1 90.69 97 LYS A O 1
ATOM 749 N N . MET B 1 1 ? -6.441 -8.102 -9.523 1 95.31 1 MET B N 1
ATOM 750 C CA . MET B 1 1 ? -5.672 -7.777 -8.32 1 95.31 1 MET B CA 1
ATOM 751 C C . MET B 1 1 ? -6.59 -7.34 -7.188 1 95.31 1 MET B C 1
ATOM 753 O O . MET B 1 1 ? -7.527 -6.566 -7.402 1 95.31 1 MET B O 1
ATOM 757 N N . ILE B 1 2 ? -6.426 -7.914 -5.992 1 97.56 2 ILE B N 1
ATOM 758 C CA . ILE B 1 2 ? -7.219 -7.535 -4.824 1 97.56 2 ILE B CA 1
ATOM 759 C C . ILE B 1 2 ? -6.395 -6.625 -3.92 1 97.56 2 ILE B C 1
ATOM 761 O O . ILE B 1 2 ? -5.219 -6.887 -3.666 1 97.56 2 ILE B O 1
ATOM 765 N N . VAL B 1 3 ? -7.031 -5.535 -3.48 1 98.5 3 VAL B N 1
ATOM 766 C CA . VAL B 1 3 ? -6.387 -4.535 -2.639 1 98.5 3 VAL B CA 1
ATOM 767 C C . VAL B 1 3 ? -7.176 -4.359 -1.343 1 98.5 3 VAL B C 1
ATOM 769 O O . VAL B 1 3 ? -8.406 -4.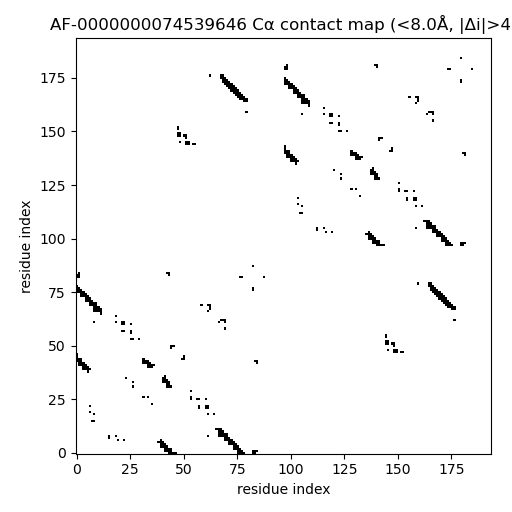355 -1.355 1 98.5 3 VAL B O 1
ATOM 772 N N . GLU B 1 4 ? -6.488 -4.227 -0.241 1 98.75 4 GLU B N 1
ATOM 773 C CA . GLU B 1 4 ? -7.09 -3.715 0.988 1 98.75 4 GLU B CA 1
ATOM 774 C C . GLU B 1 4 ? -6.406 -2.428 1.438 1 98.75 4 GLU B C 1
ATOM 776 O O . GLU B 1 4 ? -5.176 -2.357 1.498 1 98.75 4 GLU B O 1
ATOM 781 N N . ILE B 1 5 ? -7.219 -1.456 1.757 1 98.88 5 ILE B N 1
ATOM 782 C CA . ILE B 1 5 ? -6.672 -0.182 2.213 1 98.88 5 ILE B CA 1
ATOM 783 C C . ILE B 1 5 ? -7.184 0.122 3.621 1 98.88 5 ILE B C 1
ATOM 785 O O . ILE B 1 5 ? -8.375 -0.03 3.904 1 98.88 5 ILE B O 1
ATOM 789 N N . SER B 1 6 ? -6.32 0.458 4.492 1 98.69 6 SER B N 1
ATOM 790 C CA . SER B 1 6 ? -6.602 1.145 5.75 1 98.69 6 SER B CA 1
ATOM 791 C C . SER B 1 6 ? -6.062 2.572 5.734 1 98.69 6 SER B C 1
ATOM 793 O O . SER B 1 6 ? -4.855 2.783 5.633 1 98.69 6 SER B O 1
ATOM 795 N N . ALA B 1 7 ? -6.98 3.514 5.766 1 98.5 7 ALA B N 1
ATOM 796 C CA . ALA B 1 7 ? -6.613 4.93 5.77 1 98.5 7 ALA B CA 1
ATOM 797 C C . ALA B 1 7 ? -6.707 5.512 7.176 1 98.5 7 ALA B C 1
ATOM 799 O O . ALA B 1 7 ? -7.746 5.41 7.832 1 98.5 7 ALA B O 1
ATOM 800 N N . VAL B 1 8 ? -5.648 6.145 7.574 1 98.06 8 VAL B N 1
ATOM 801 C CA . VAL B 1 8 ? -5.578 6.715 8.914 1 98.06 8 VAL B CA 1
ATOM 802 C C . VAL B 1 8 ? -5.152 8.18 8.828 1 98.06 8 VAL B C 1
ATOM 804 O O . VAL B 1 8 ? -3.957 8.484 8.859 1 98.06 8 VAL B O 1
ATOM 807 N N . PRO B 1 9 ? -6.172 9.055 8.727 1 97.81 9 PRO B N 1
ATOM 808 C CA . PRO B 1 9 ? -5.82 10.469 8.867 1 97.81 9 PRO B CA 1
ATOM 809 C C . PRO B 1 9 ? -5.254 10.805 10.242 1 97.81 9 PRO B C 1
ATOM 811 O O . PRO B 1 9 ? -5.797 10.359 11.258 1 97.81 9 PRO B O 1
ATOM 814 N N . ILE B 1 10 ? -4.211 11.5 10.258 1 96.69 10 ILE B N 1
ATOM 815 C CA . ILE B 1 10 ? -3.529 11.852 11.5 1 96.69 10 ILE B CA 1
ATOM 816 C C . ILE B 1 10 ? -3.703 13.344 11.773 1 96.69 10 ILE B C 1
ATOM 818 O O . ILE B 1 10 ? -3.598 14.164 10.859 1 96.69 10 ILE B O 1
ATOM 822 N N . GLY B 1 11 ? -3.924 13.664 12.977 1 96.12 11 GLY B N 1
ATOM 823 C CA . GLY B 1 11 ? -4.082 15.062 13.359 1 96.12 11 GLY B CA 1
ATOM 824 C C . GLY B 1 11 ? -5.523 15.531 13.32 1 96.12 11 GLY B C 1
ATOM 825 O O . 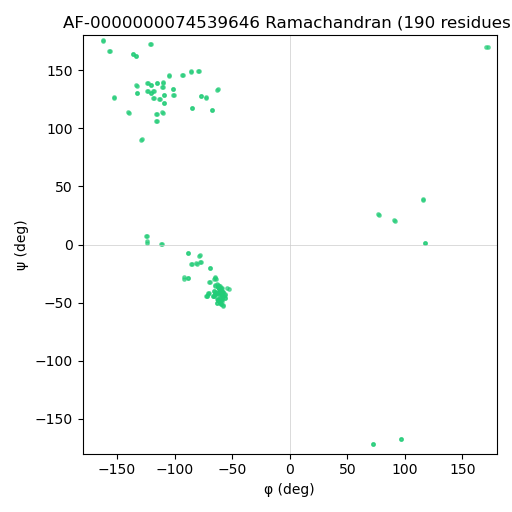GLY B 1 11 ? -5.789 16.734 13.195 1 96.12 11 GLY B O 1
ATOM 826 N N . VAL B 1 12 ? -6.48 14.594 13.359 1 96.56 12 VAL B N 1
ATOM 827 C CA . VAL B 1 12 ? -7.879 14.969 13.195 1 96.56 12 VAL B CA 1
ATOM 828 C C . VAL B 1 12 ? -8.688 14.477 14.398 1 96.56 12 VAL B C 1
ATOM 830 O O . VAL B 1 12 ? -9.922 14.5 14.375 1 96.56 12 VAL B O 1
ATOM 833 N N . GLY B 1 13 ? -8.148 13.953 15.453 1 95.5 13 GLY B N 1
ATOM 834 C CA . GLY B 1 13 ? -8.836 13.398 16.609 1 95.5 13 GLY B CA 1
ATOM 835 C C . GLY B 1 13 ? -9 11.891 16.531 1 95.5 13 GLY B C 1
ATOM 836 O O . GLY B 1 13 ? -8.352 11.227 15.727 1 95.5 13 GLY B O 1
ATOM 837 N N . GLU B 1 14 ? -9.852 11.305 17.406 1 95.62 14 GLU B N 1
ATOM 838 C CA . GLU B 1 14 ? -9.922 9.852 17.562 1 95.62 14 GLU B CA 1
ATOM 839 C C . GLU B 1 14 ? -10.977 9.242 16.656 1 95.62 14 GLU B C 1
ATOM 841 O O . GLU B 1 14 ? -10.891 8.062 16.297 1 95.62 14 GLU B O 1
ATOM 846 N N . SER B 1 15 ? -11.93 10.039 16.391 1 95.69 15 SER B N 1
ATOM 847 C CA . SER B 1 15 ? -13.023 9.523 15.57 1 95.69 15 SER B CA 1
ATOM 848 C C . SER B 1 15 ? -12.711 9.641 14.086 1 95.69 15 SER B C 1
ATOM 850 O O . SER B 1 15 ? -12.602 10.75 13.555 1 95.69 15 SER B O 1
ATOM 852 N N . LEU B 1 16 ? -12.641 8.477 13.391 1 97.12 16 LEU B N 1
ATOM 853 C CA . LEU B 1 16 ? -12.195 8.469 12 1 97.12 16 LEU B CA 1
ATOM 854 C C . LEU B 1 16 ? -13.344 8.117 11.062 1 97.12 16 LEU B C 1
ATOM 856 O O . LEU B 1 16 ? -13.172 8.117 9.844 1 97.12 16 LEU B O 1
ATOM 860 N N . SER B 1 17 ? -14.5 7.883 11.508 1 97.31 17 SER B N 1
ATOM 861 C CA . SER B 1 17 ? -15.602 7.324 10.727 1 97.31 17 SER B CA 1
ATOM 862 C C . SER B 1 17 ? -15.969 8.234 9.562 1 97.31 17 SER B C 1
ATOM 864 O O . SER B 1 17 ? -16.234 7.762 8.461 1 97.31 17 SER B O 1
ATOM 866 N N . SER B 1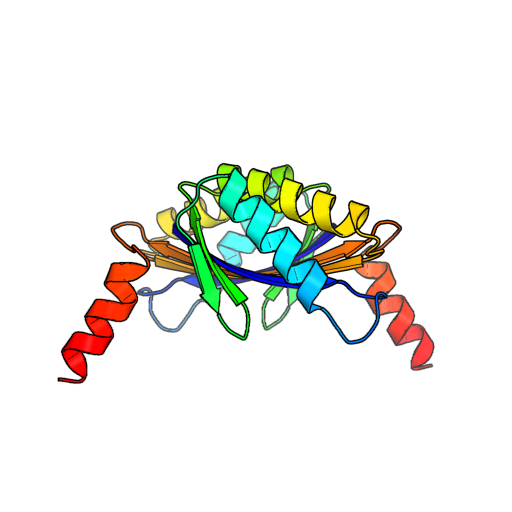 18 ? -15.992 9.492 9.766 1 97.81 18 SER B N 1
ATOM 867 C CA . SER B 1 18 ? -16.344 10.422 8.695 1 97.81 18 SER B CA 1
ATOM 868 C C . SER B 1 18 ? -15.312 10.398 7.578 1 97.81 18 SER B C 1
ATOM 870 O O . SER B 1 18 ? -15.656 10.578 6.406 1 97.81 18 SER B O 1
ATOM 872 N N . PHE B 1 19 ? -14.055 10.227 7.922 1 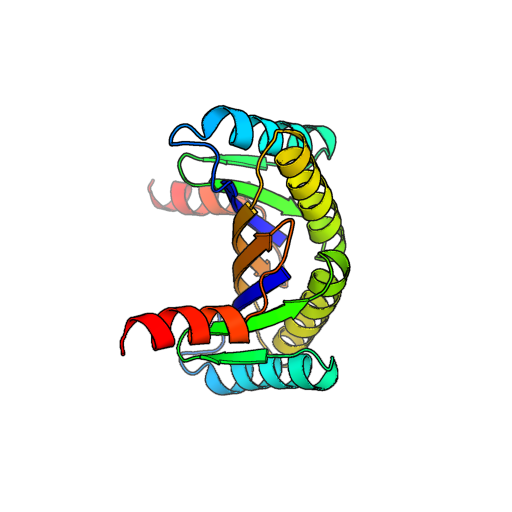98.06 19 PHE B N 1
ATOM 873 C CA . PHE B 1 19 ? -13 10.148 6.922 1 98.06 19 PHE B CA 1
ATOM 874 C C . PHE B 1 19 ? -13.07 8.836 6.148 1 98.06 19 PHE B C 1
ATOM 876 O O . PHE B 1 19 ? -12.922 8.82 4.926 1 98.06 19 PHE B O 1
ATOM 883 N N . VAL B 1 20 ? -13.305 7.738 6.875 1 98.38 20 VAL B N 1
ATOM 884 C CA . VAL B 1 20 ? -13.484 6.449 6.215 1 98.38 20 VAL B CA 1
ATOM 885 C C . VAL B 1 20 ? -14.664 6.52 5.254 1 98.38 20 VAL B C 1
ATOM 887 O O . VAL B 1 20 ? -14.609 5.969 4.152 1 98.38 20 VAL B O 1
ATOM 890 N N . ALA B 1 21 ? -15.711 7.234 5.633 1 98.56 21 ALA B N 1
ATOM 891 C CA . ALA B 1 21 ? -16.859 7.414 4.754 1 98.56 21 ALA B CA 1
ATOM 892 C C . ALA B 1 21 ? -16.453 8.102 3.451 1 98.56 21 ALA B C 1
ATOM 894 O O . ALA B 1 21 ? -16.984 7.77 2.383 1 98.56 21 ALA B O 1
ATOM 895 N N . ARG B 1 22 ? -15.547 9.055 3.533 1 98.38 22 ARG B N 1
ATOM 896 C CA . ARG B 1 22 ? -15.062 9.727 2.332 1 98.3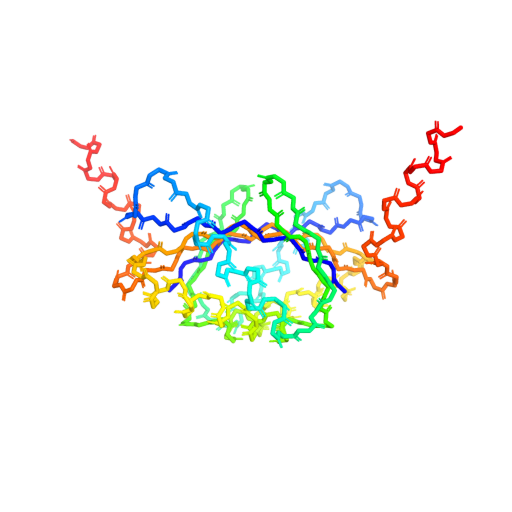8 22 ARG B CA 1
ATOM 897 C C . ARG B 1 22 ? -14.328 8.75 1.418 1 98.38 22 ARG B C 1
ATOM 899 O O . ARG B 1 22 ? -14.461 8.82 0.194 1 98.38 22 ARG B O 1
ATOM 906 N N . VAL B 1 23 ? -13.531 7.879 2.027 1 98.69 23 VAL B N 1
ATOM 907 C CA . VAL B 1 23 ? -12.852 6.844 1.252 1 98.69 23 VAL B CA 1
ATOM 908 C C . VAL B 1 23 ? -13.883 6.004 0.501 1 98.69 23 VAL B C 1
ATOM 910 O O . VAL B 1 23 ? -13.734 5.762 -0.699 1 98.69 23 VAL B O 1
ATOM 913 N N . ILE B 1 24 ? -14.961 5.625 1.188 1 98.69 24 ILE B N 1
ATOM 914 C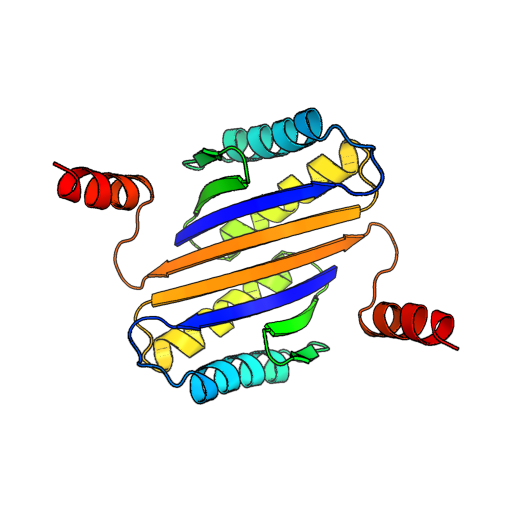 CA . ILE B 1 24 ? -16 4.781 0.608 1 98.69 24 ILE B CA 1
ATOM 915 C C . ILE B 1 24 ? -16.703 5.527 -0.523 1 98.69 24 ILE B C 1
ATOM 917 O O . ILE B 1 24 ? -17.016 4.945 -1.566 1 98.69 24 ILE B O 1
ATOM 921 N N . GLU B 1 25 ? -16.938 6.75 -0.329 1 98.69 25 GLU B N 1
ATOM 922 C CA . GLU B 1 25 ? -17.562 7.562 -1.375 1 98.69 25 GLU B CA 1
ATOM 923 C C . GLU B 1 25 ? -16.719 7.551 -2.648 1 98.69 25 GLU B C 1
ATOM 925 O O . GLU B 1 25 ? -17.266 7.434 -3.752 1 98.69 25 GLU B O 1
ATOM 930 N N . VAL B 1 26 ? -15.414 7.703 -2.508 1 98.81 26 VAL B N 1
ATOM 931 C CA . VAL B 1 26 ? -14.523 7.684 -3.666 1 98.81 26 VAL B CA 1
ATOM 932 C C . VAL B 1 26 ? -14.625 6.332 -4.367 1 98.81 26 VAL B C 1
ATOM 934 O O . VAL B 1 26 ? -14.758 6.27 -5.59 1 98.81 26 VAL B O 1
ATOM 937 N N . LEU B 1 27 ? -14.531 5.234 -3.584 1 98.69 27 LEU B N 1
ATOM 938 C CA . LEU B 1 27 ? -14.594 3.902 -4.172 1 98.69 27 LEU B CA 1
ATOM 939 C C . LEU B 1 27 ? -15.906 3.699 -4.914 1 98.69 27 LEU B C 1
ATOM 941 O O . LEU B 1 27 ? -15.922 3.137 -6.012 1 98.69 27 LEU B O 1
ATOM 945 N N . LYS B 1 28 ? -16.984 4.188 -4.309 1 98.44 28 LYS B N 1
ATOM 946 C CA . LYS B 1 28 ? -18.297 4.109 -4.934 1 98.44 28 LYS B CA 1
ATOM 947 C C . LYS B 1 28 ? -18.328 4.895 -6.242 1 98.44 28 LYS B C 1
ATOM 949 O O . LYS B 1 28 ? -18.797 4.387 -7.262 1 98.44 28 LYS B O 1
ATOM 954 N N . GLU B 1 29 ? -17.844 6.098 -6.27 1 98.56 29 GLU B N 1
ATOM 955 C CA . GLU B 1 29 ? -17.828 6.957 -7.449 1 98.56 29 GLU B CA 1
ATOM 956 C C . GLU B 1 29 ? -16.984 6.344 -8.57 1 98.56 29 GLU B C 1
ATOM 958 O O . GLU B 1 29 ? -17.297 6.512 -9.75 1 98.56 29 GLU B O 1
ATOM 963 N N . GLU B 1 30 ? -15.922 5.703 -8.133 1 98.25 30 GLU B N 1
ATOM 964 C CA . GLU B 1 30 ? -15.023 5.094 -9.109 1 98.25 30 GLU B CA 1
ATOM 965 C C . GLU B 1 30 ? -15.602 3.793 -9.656 1 98.25 30 GLU B C 1
ATOM 967 O O . GLU B 1 30 ? -15.086 3.244 -10.633 1 98.25 30 GLU B O 1
ATOM 972 N N . GLY B 1 31 ? -16.562 3.256 -9.039 1 98.25 31 GLY B N 1
ATOM 973 C CA . GLY B 1 31 ? -17.297 2.102 -9.539 1 98.25 31 GLY B CA 1
ATOM 974 C C . GLY B 1 31 ? -16.531 0.799 -9.367 1 98.25 31 GLY B C 1
ATOM 975 O O . GLY B 1 31 ? -16.703 -0.128 -10.164 1 98.25 31 GLY B O 1
ATOM 976 N N . VAL B 1 32 ? -15.688 0.716 -8.445 1 97.5 32 VAL B N 1
ATOM 977 C CA . VAL B 1 32 ? -14.953 -0.525 -8.211 1 97.5 32 VAL B CA 1
ATOM 978 C C . VAL B 1 32 ? -15.773 -1.446 -7.309 1 97.5 32 VAL B C 1
ATOM 980 O O . VAL B 1 32 ? -16.609 -0.981 -6.535 1 97.5 32 VAL B O 1
ATOM 983 N N . ASN B 1 33 ? -15.617 -2.744 -7.5 1 97.25 33 ASN B N 1
ATOM 984 C CA . ASN B 1 33 ? -16.141 -3.719 -6.551 1 97.25 33 ASN B CA 1
ATOM 985 C C . ASN B 1 33 ? -15.414 -3.652 -5.211 1 97.25 33 ASN B C 1
ATOM 987 O O . ASN B 1 33 ? -14.203 -3.873 -5.145 1 97.25 33 ASN B O 1
ATOM 991 N N . TYR B 1 34 ? -16.141 -3.273 -4.133 1 98.12 34 TYR B N 1
ATOM 992 C CA . TYR B 1 34 ? -15.469 -3.123 -2.848 1 98.12 34 TYR B CA 1
ATOM 993 C C . TYR B 1 34 ? -16.266 -3.803 -1.736 1 98.12 34 TYR B C 1
ATOM 995 O O . TYR B 1 34 ? -17.438 -4.133 -1.917 1 98.12 34 TYR B O 1
ATOM 1003 N N . SER B 1 35 ? -15.578 -4.055 -0.581 1 97.88 35 SER B N 1
ATOM 1004 C CA . SER B 1 35 ? -16.141 -4.602 0.65 1 97.88 35 SER B CA 1
ATOM 1005 C C . SER B 1 35 ? -15.555 -3.914 1.879 1 97.88 35 SER B C 1
ATOM 1007 O O . SER B 1 35 ? -14.352 -4.016 2.141 1 97.88 35 SER B O 1
ATOM 1009 N N . LEU B 1 36 ? -16.406 -3.178 2.596 1 98 36 LEU B N 1
ATOM 1010 C CA . LEU B 1 36 ? -15.992 -2.475 3.807 1 98 36 LEU B CA 1
ATOM 1011 C C . LEU B 1 36 ? -15.867 -3.441 4.98 1 98 36 LEU B C 1
ATOM 1013 O O . LEU B 1 36 ? -16.781 -4.227 5.246 1 98 36 LEU B O 1
ATOM 1017 N N . GLY B 1 37 ? -14.734 -3.426 5.652 1 97.31 37 GLY B N 1
ATOM 1018 C CA . GLY B 1 37 ? -14.5 -4.203 6.859 1 97.31 37 GLY B CA 1
ATOM 1019 C C . GLY B 1 37 ? -14.141 -3.35 8.062 1 97.31 37 GLY B C 1
ATOM 1020 O O . GLY B 1 37 ? -13.93 -2.143 7.93 1 97.31 37 GLY B O 1
ATOM 1021 N N . PRO B 1 38 ? -14.062 -3.949 9.242 1 96.56 38 PRO B N 1
ATOM 1022 C CA . PRO B 1 38 ? -13.836 -3.191 10.477 1 96.56 38 PRO B CA 1
ATOM 1023 C C . PRO B 1 38 ? -12.43 -2.604 10.562 1 96.56 38 PRO B C 1
ATOM 1025 O O . PRO B 1 38 ? -12.195 -1.666 11.328 1 96.56 38 PRO B O 1
ATOM 1028 N N . MET B 1 39 ? -11.438 -3.197 9.742 1 96.69 39 MET B N 1
ATOM 1029 C CA . MET B 1 39 ? -10.047 -2.77 9.867 1 96.69 39 MET B CA 1
ATOM 1030 C C . MET B 1 39 ? -9.5 -2.297 8.523 1 96.69 39 MET B C 1
ATOM 1032 O O . MET B 1 39 ? -8.312 -1.987 8.406 1 96.69 39 MET B O 1
ATOM 1036 N N . GLY B 1 40 ? -10.328 -2.283 7.516 1 98.19 40 GLY B N 1
ATOM 1037 C CA . GLY B 1 40 ? -9.969 -1.864 6.172 1 98.19 40 GLY B CA 1
ATOM 1038 C C . GLY B 1 40 ? -11.047 -2.16 5.145 1 98.19 40 GLY B C 1
ATOM 1039 O O . GLY B 1 40 ? -12.055 -2.799 5.465 1 98.19 40 GLY B O 1
ATOM 1040 N N . THR B 1 41 ? -10.844 -1.641 4.031 1 98.56 41 THR B N 1
ATOM 1041 C CA . THR B 1 41 ? -11.758 -1.87 2.914 1 98.56 41 THR B CA 1
ATOM 1042 C C . THR B 1 41 ? -11.031 -2.562 1.762 1 98.56 41 THR B C 1
ATOM 1044 O O . THR B 1 41 ? -9.969 -2.119 1.337 1 98.56 41 THR B O 1
ATOM 1047 N N . SER B 1 42 ? -11.555 -3.645 1.33 1 98.5 42 SER B N 1
ATOM 1048 C CA . SER B 1 42 ? -11.008 -4.371 0.192 1 98.5 42 SER B CA 1
ATOM 1049 C C . SER B 1 42 ? -11.68 -3.951 -1.111 1 98.5 42 SER B C 1
ATOM 1051 O O . SER B 1 42 ? -12.859 -3.605 -1.121 1 98.5 42 SER B O 1
ATOM 1053 N N . PHE B 1 43 ? -10.898 -3.941 -2.219 1 98.25 43 PHE B N 1
ATOM 1054 C CA . PHE B 1 43 ? -11.484 -3.67 -3.525 1 98.25 43 PHE B CA 1
ATOM 1055 C C . PHE B 1 43 ? -10.625 -4.258 -4.641 1 98.25 43 PHE B C 1
ATOM 1057 O O . PHE B 1 43 ? -9.531 -4.754 -4.387 1 98.25 43 PHE B O 1
ATOM 1064 N N . GLU B 1 44 ? -11.203 -4.312 -5.852 1 97.81 44 GLU B N 1
ATOM 1065 C CA . GLU B 1 44 ? -10.531 -4.906 -7.004 1 97.81 44 GLU B CA 1
ATOM 1066 C C . GLU B 1 44 ? -10.164 -3.844 -8.039 1 97.81 44 GLU B C 1
ATOM 1068 O O . GLU B 1 44 ? -10.945 -2.928 -8.297 1 97.81 44 GLU B O 1
ATOM 1073 N N . VAL B 1 45 ? -8.969 -3.965 -8.523 1 97 45 VAL B N 1
ATOM 1074 C CA . VAL B 1 45 ? -8.523 -3.115 -9.617 1 97 45 VAL B CA 1
ATOM 1075 C C . VAL B 1 45 ? -7.77 -3.953 -10.648 1 97 45 VAL B C 1
ATOM 1077 O O . VAL B 1 45 ? -7.277 -5.039 -10.336 1 97 45 VAL B O 1
ATOM 1080 N N . GLU B 1 46 ? -7.621 -3.33 -11.844 1 95.38 46 GLU B N 1
ATOM 1081 C CA . GLU B 1 46 ? -7.051 -4.094 -12.945 1 95.38 46 GLU B CA 1
ATOM 1082 C C . GLU B 1 46 ? -5.527 -3.992 -12.961 1 95.38 46 GLU B C 1
ATOM 1084 O O . GLU B 1 46 ? -4.848 -4.855 -13.516 1 95.38 46 GLU B O 1
ATOM 1089 N N . ASN B 1 47 ? -5 -2.875 -12.469 1 96.56 47 ASN B N 1
ATOM 1090 C CA . ASN B 1 47 ? -3.557 -2.654 -12.508 1 96.56 47 ASN B CA 1
ATOM 1091 C C . ASN B 1 47 ? -3.129 -1.565 -11.531 1 96.56 47 ASN B C 1
ATOM 1093 O O . ASN B 1 47 ? -3.973 -0.931 -10.891 1 96.56 47 ASN B O 1
ATOM 1097 N N . PHE B 1 48 ? -1.834 -1.395 -11.461 1 98 48 PHE B N 1
ATOM 1098 C CA . PHE B 1 48 ? -1.287 -0.448 -10.5 1 98 48 PHE B CA 1
ATOM 1099 C C . PHE B 1 48 ? -1.623 0.985 -10.898 1 98 48 PHE B C 1
ATOM 1101 O O . PHE B 1 48 ? -1.759 1.858 -10.039 1 98 48 PHE B O 1
ATOM 1108 N N . GLY B 1 49 ? -1.697 1.23 -12.141 1 98.06 49 GLY B N 1
ATOM 1109 C CA . GLY B 1 49 ? -2.117 2.553 -12.578 1 98.06 49 GLY B CA 1
ATOM 1110 C C . GLY B 1 49 ? -3.486 2.947 -12.055 1 98.06 49 GLY B C 1
ATOM 1111 O O . GLY B 1 49 ? -3.666 4.055 -11.539 1 98.06 49 GLY B O 1
ATOM 1112 N N . ARG B 1 50 ? -4.406 2.029 -12.32 1 98.12 50 ARG B N 1
ATOM 1113 C CA . ARG B 1 50 ? -5.75 2.271 -11.805 1 98.12 50 ARG B CA 1
ATOM 1114 C C . ARG B 1 50 ? -5.734 2.426 -10.289 1 98.12 50 ARG B C 1
ATOM 1116 O O . ARG B 1 50 ? -6.453 3.262 -9.734 1 98.12 50 ARG B O 1
ATOM 1123 N N . LEU B 1 51 ? -4.98 1.644 -9.578 1 98.5 51 LEU B N 1
ATOM 1124 C CA . LEU B 1 51 ? -4.82 1.785 -8.141 1 98.5 51 LEU B CA 1
ATOM 1125 C C . LEU B 1 51 ? -4.34 3.188 -7.781 1 98.5 51 LEU B C 1
ATOM 1127 O O . LEU B 1 51 ? -4.891 3.824 -6.875 1 98.5 51 LEU B O 1
ATOM 1131 N N . ALA B 1 52 ? -3.424 3.658 -8.508 1 98.56 52 ALA B N 1
ATOM 1132 C CA . ALA B 1 52 ? -2.865 4.98 -8.234 1 98.56 52 ALA B CA 1
ATOM 1133 C C . ALA B 1 52 ? -3.92 6.07 -8.414 1 98.56 52 ALA B C 1
ATOM 1135 O O . ALA B 1 52 ? -3.973 7.02 -7.629 1 98.56 52 ALA B O 1
ATOM 1136 N N . GLU B 1 53 ? -4.656 5.918 -9.438 1 98.56 53 GLU B N 1
ATOM 1137 C CA . GLU B 1 53 ? -5.73 6.879 -9.664 1 98.56 53 GLU B CA 1
ATOM 1138 C C . GLU B 1 53 ? -6.672 6.953 -8.461 1 98.56 53 GLU B C 1
ATOM 1140 O O . GLU B 1 53 ? -7.035 8.039 -8.016 1 98.56 53 GLU B O 1
ATOM 1145 N N . ILE B 1 54 ? -7.031 5.844 -8 1 98.75 54 ILE B N 1
ATOM 1146 C CA . ILE B 1 54 ? -7.961 5.766 -6.879 1 98.75 54 ILE B CA 1
ATOM 1147 C C . ILE B 1 54 ? -7.301 6.332 -5.625 1 98.75 54 ILE B C 1
ATOM 1149 O O . ILE B 1 54 ? -7.91 7.113 -4.891 1 98.75 54 ILE B O 1
ATOM 1153 N N . LEU B 1 55 ? -6.039 5.961 -5.375 1 98.69 55 LEU B N 1
ATOM 1154 C CA . LEU B 1 55 ? -5.324 6.441 -4.199 1 98.69 55 LEU B CA 1
ATOM 1155 C C . LEU B 1 55 ? -5.18 7.961 -4.234 1 98.69 55 LEU B C 1
ATOM 1157 O O . LEU B 1 55 ? -5.266 8.625 -3.197 1 98.69 55 LEU B O 1
ATOM 1161 N N . GLU B 1 56 ? -4.973 8.469 -5.406 1 98.62 56 GLU B N 1
ATOM 1162 C CA . GLU B 1 56 ? -4.883 9.914 -5.551 1 98.62 56 GLU B CA 1
ATOM 1163 C C . GLU B 1 56 ? -6.188 10.594 -5.148 1 98.62 56 GLU B C 1
ATOM 1165 O O . GLU B 1 56 ? -6.176 11.602 -4.438 1 98.62 56 GLU B O 1
ATOM 1170 N N . LYS B 1 57 ? -7.238 10.102 -5.621 1 98.75 57 LYS B N 1
ATOM 1171 C CA . LYS B 1 57 ? -8.547 10.672 -5.32 1 98.75 57 LYS B CA 1
ATOM 1172 C C . LYS B 1 57 ? -8.883 10.531 -3.84 1 98.75 57 LYS B C 1
ATOM 1174 O O . LYS B 1 57 ? -9.43 11.445 -3.23 1 98.75 57 LYS B O 1
ATOM 1179 N N . VAL B 1 58 ? -8.57 9.367 -3.252 1 98.81 58 VAL B N 1
ATOM 1180 C CA . VAL B 1 58 ? -8.773 9.148 -1.822 1 98.81 58 VAL B CA 1
ATOM 1181 C C . VAL B 1 58 ? -7.961 10.172 -1.026 1 98.81 58 VAL B C 1
ATOM 1183 O O . VAL B 1 58 ? -8.492 10.836 -0.132 1 98.81 58 VAL B O 1
ATOM 1186 N N . ASP B 1 59 ? -6.734 10.242 -1.372 1 98.62 59 ASP B N 1
ATOM 1187 C CA . ASP B 1 59 ? -5.824 11.141 -0.665 1 98.62 59 ASP B CA 1
ATOM 1188 C C . ASP B 1 59 ? -6.309 12.586 -0.741 1 98.62 59 ASP B C 1
ATOM 1190 O O . ASP B 1 59 ? -6.336 13.297 0.27 1 98.62 59 ASP B O 1
ATOM 1194 N N . ARG B 1 60 ? -6.691 13 -1.915 1 98.25 60 ARG B N 1
ATOM 1195 C CA . ARG B 1 60 ? -7.215 14.352 -2.129 1 98.25 60 ARG B CA 1
ATOM 1196 C C . ARG B 1 60 ? -8.469 14.586 -1.297 1 98.25 60 ARG B C 1
ATOM 1198 O O . ARG B 1 60 ? -8.617 15.641 -0.673 1 98.25 60 ARG B O 1
ATOM 1205 N N . ALA B 1 61 ? -9.375 13.656 -1.309 1 98.56 61 ALA B N 1
ATOM 1206 C CA . ALA B 1 61 ? -10.617 13.781 -0.548 1 98.56 61 ALA B CA 1
ATOM 1207 C C . ALA B 1 61 ? -10.328 13.953 0.941 1 98.56 61 ALA B C 1
ATOM 1209 O O . ALA B 1 61 ? -11 14.742 1.618 1 98.56 61 ALA B O 1
ATOM 1210 N N . LEU B 1 62 ? -9.359 13.219 1.481 1 98.44 62 LEU B N 1
ATOM 1211 C CA . LEU B 1 62 ? -9.031 13.289 2.902 1 98.44 62 LEU B CA 1
ATOM 1212 C C . LEU B 1 62 ? -8.375 14.625 3.242 1 98.44 62 LEU B C 1
ATOM 1214 O O . LEU B 1 62 ? -8.68 15.219 4.277 1 98.44 62 LEU B O 1
ATOM 1218 N N . PHE B 1 63 ? -7.488 15.062 2.365 1 97.81 63 PHE B N 1
ATOM 1219 C CA . PHE B 1 63 ? -6.906 16.375 2.576 1 97.81 63 PHE B CA 1
ATOM 1220 C C . PHE B 1 63 ? -7.984 17.453 2.553 1 97.81 63 PHE B C 1
ATOM 1222 O O . PHE B 1 63 ? -7.996 18.344 3.402 1 97.81 63 PHE B O 1
ATOM 1229 N N . GLU B 1 64 ? -8.875 17.344 1.626 1 97.75 64 GLU B N 1
ATOM 1230 C CA . GLU B 1 64 ? -9.953 18.328 1.489 1 97.75 64 GLU B CA 1
ATOM 1231 C C . GLU B 1 64 ? -10.883 18.297 2.701 1 97.75 64 GLU B C 1
ATOM 1233 O O . GLU B 1 64 ? -11.469 19.312 3.061 1 97.75 64 GLU B O 1
ATOM 1238 N N . ALA B 1 65 ? -10.992 17.172 3.316 1 97.5 65 ALA B N 1
ATOM 1239 C CA . ALA B 1 65 ? -11.828 17.016 4.504 1 97.5 65 ALA B CA 1
ATOM 1240 C C . ALA B 1 65 ? -11.133 17.562 5.742 1 97.5 65 ALA B C 1
ATOM 1242 O O . ALA B 1 65 ? -11.711 17.594 6.832 1 97.5 65 ALA B O 1
ATOM 1243 N N . GLY B 1 66 ? -9.859 17.891 5.609 1 96.44 66 GLY B N 1
ATOM 1244 C CA . GLY B 1 66 ? -9.195 18.578 6.703 1 96.44 66 GLY B CA 1
ATOM 1245 C C . GLY B 1 66 ? -8.039 17.797 7.297 1 96.44 66 GLY B C 1
ATOM 1246 O O . GLY B 1 66 ? -7.434 18.219 8.281 1 96.44 66 GLY B O 1
ATOM 1247 N N . SER B 1 67 ? -7.734 16.672 6.797 1 97.12 67 SER B N 1
ATOM 1248 C CA . SER B 1 67 ? -6.621 15.875 7.309 1 97.12 67 SER B CA 1
ATOM 1249 C C . SER B 1 67 ? -5.281 16.484 6.914 1 97.12 67 SER B C 1
ATOM 1251 O O . SER B 1 67 ? -5.004 16.672 5.727 1 97.12 67 SER B O 1
ATOM 1253 N N . PRO B 1 68 ? -4.395 16.75 7.836 1 96.44 68 PRO B N 1
ATOM 1254 C CA . PRO B 1 68 ? -3.096 17.328 7.469 1 96.44 68 PRO B CA 1
ATOM 1255 C C . PRO B 1 68 ? -2.076 16.266 7.07 1 96.44 68 PRO B C 1
ATOM 1257 O O . PRO B 1 68 ? -1.019 16.578 6.523 1 96.44 68 PRO B O 1
ATOM 1260 N N . ARG B 1 69 ? -2.314 15 7.406 1 97.06 69 ARG B N 1
ATOM 1261 C CA . ARG B 1 69 ? -1.407 13.883 7.172 1 97.06 69 ARG B CA 1
ATOM 1262 C C . ARG B 1 69 ? -2.176 12.57 7.043 1 97.06 69 ARG B C 1
ATOM 1264 O O . ARG B 1 69 ? -3.039 12.266 7.867 1 97.06 69 ARG B O 1
ATOM 1271 N N . ASN B 1 70 ? -1.879 11.906 5.934 1 98.19 70 ASN B N 1
ATOM 1272 C CA . ASN B 1 70 ? -2.562 10.641 5.711 1 98.19 70 ASN B CA 1
ATOM 1273 C C . ASN B 1 70 ? -1.591 9.461 5.758 1 98.19 70 ASN B C 1
ATOM 1275 O O . ASN B 1 70 ? -0.576 9.461 5.059 1 98.19 70 ASN B O 1
ATOM 1279 N N . TYR B 1 71 ? -1.906 8.523 6.598 1 98.38 71 TYR B N 1
ATOM 1280 C CA . TYR B 1 71 ? -1.164 7.273 6.684 1 98.38 71 TYR B CA 1
ATOM 1281 C C . TYR B 1 71 ? -1.99 6.109 6.148 1 98.38 71 TYR B C 1
ATOM 1283 O O . TYR B 1 71 ? -3.18 5.992 6.449 1 98.38 71 TYR B O 1
ATOM 1291 N N . TYR B 1 72 ? -1.399 5.363 5.254 1 98.75 72 TYR B N 1
ATOM 1292 C CA . TYR B 1 72 ? -2.098 4.234 4.652 1 98.75 72 TYR B CA 1
ATOM 1293 C C . TYR B 1 72 ? -1.357 2.928 4.926 1 98.75 72 TYR B C 1
ATOM 1295 O O . TYR B 1 72 ? -0.126 2.885 4.883 1 98.75 72 TYR B O 1
ATOM 1303 N N . VAL B 1 73 ? -2.092 1.915 5.25 1 98.75 73 VAL B N 1
ATOM 1304 C CA . VAL B 1 73 ? -1.637 0.538 5.09 1 98.75 73 VAL B CA 1
ATOM 1305 C C . VAL B 1 73 ? -2.41 -0.134 3.959 1 98.75 73 VAL B C 1
ATOM 1307 O O . VAL B 1 73 ? -3.641 -0.193 3.99 1 98.75 73 VAL B O 1
ATOM 1310 N N . ILE B 1 74 ? -1.648 -0.574 3.033 1 98.81 74 ILE B N 1
ATOM 1311 C CA . ILE B 1 74 ? -2.24 -1.192 1.852 1 98.81 74 ILE B CA 1
ATOM 1312 C C . ILE B 1 74 ? -1.691 -2.607 1.681 1 98.81 74 ILE B C 1
ATOM 1314 O O . ILE B 1 74 ? -0.482 -2.828 1.776 1 98.81 74 ILE B O 1
ATOM 1318 N N . LYS B 1 75 ? -2.561 -3.486 1.472 1 98.56 75 LYS B N 1
ATOM 1319 C CA . LYS B 1 75 ? -2.209 -4.855 1.109 1 98.56 75 LYS B CA 1
ATOM 1320 C C . LYS B 1 75 ? -2.693 -5.195 -0.297 1 98.56 75 LYS B C 1
ATOM 1322 O O . LYS B 1 75 ? -3.799 -4.816 -0.686 1 98.56 75 LYS B O 1
ATOM 1327 N N . ILE B 1 76 ? -1.831 -5.895 -1.002 1 98.44 76 ILE B N 1
ATOM 1328 C CA . ILE B 1 76 ? -2.154 -6.25 -2.379 1 98.44 76 ILE B CA 1
ATOM 1329 C C . ILE B 1 76 ? -1.859 -7.73 -2.609 1 98.44 76 ILE B C 1
ATOM 1331 O O . ILE B 1 76 ? -0.786 -8.219 -2.248 1 98.44 76 ILE B O 1
ATOM 1335 N N . ASP B 1 77 ? -2.74 -8.43 -3.145 1 97.81 77 ASP B N 1
ATOM 1336 C CA . ASP B 1 77 ? -2.59 -9.805 -3.609 1 97.81 77 ASP B CA 1
ATOM 1337 C C . ASP B 1 77 ? -2.764 -9.898 -5.125 1 97.81 77 ASP B C 1
ATOM 1339 O O . ASP B 1 77 ? -3.877 -9.758 -5.637 1 97.81 77 ASP B O 1
ATOM 1343 N N . ASN B 1 78 ? -1.63 -10.094 -5.816 1 96.56 78 ASN B N 1
ATOM 1344 C CA . ASN B 1 78 ? -1.625 -10.125 -7.277 1 96.56 78 ASN B CA 1
ATOM 1345 C C . ASN B 1 78 ? -1.22 -11.5 -7.805 1 96.56 78 ASN B C 1
ATOM 1347 O O . ASN B 1 78 ? -0.075 -11.922 -7.637 1 96.56 78 ASN B O 1
ATOM 1351 N N . ARG B 1 79 ? -2.15 -12.117 -8.398 1 93.19 79 ARG B N 1
ATOM 1352 C CA . ARG B 1 79 ? -1.908 -13.445 -8.961 1 93.19 79 ARG B CA 1
ATOM 1353 C C . ARG B 1 79 ? -1.785 -13.375 -10.477 1 93.19 79 ARG B C 1
ATOM 1355 O O . ARG B 1 79 ? -2.467 -12.586 -11.125 1 93.19 79 ARG B O 1
ATOM 1362 N N . ALA B 1 80 ? -0.944 -14.227 -10.93 1 83.25 80 ALA B N 1
ATOM 1363 C CA . ALA B 1 80 ? -0.847 -14.328 -12.383 1 83.25 80 ALA B CA 1
ATOM 1364 C C . ALA B 1 80 ? -2.162 -14.812 -12.984 1 83.25 80 ALA B C 1
ATOM 1366 O O . ALA B 1 80 ? -2.539 -14.398 -14.086 1 83.25 80 ALA B O 1
ATOM 1367 N N . LYS B 1 81 ? -2.846 -15.641 -12.289 1 80.81 81 LYS B N 1
ATOM 1368 C CA . LYS B 1 81 ? -4.141 -16.156 -12.719 1 80.81 81 LYS B CA 1
ATOM 1369 C C . LYS B 1 81 ? -5.164 -16.094 -11.586 1 80.81 81 LYS B C 1
ATOM 1371 O O . LYS B 1 81 ? -4.859 -16.438 -10.445 1 80.81 81 LYS B O 1
ATOM 1376 N N . GLY B 1 82 ? -6.348 -15.672 -11.922 1 75.56 82 GLY B N 1
ATOM 1377 C CA . GLY B 1 82 ? -7.43 -15.68 -10.945 1 75.56 82 GLY B CA 1
ATOM 1378 C C . GLY B 1 82 ? -7.277 -14.617 -9.875 1 75.56 82 GLY B C 1
ATOM 1379 O O . GLY B 1 82 ? -6.629 -13.594 -10.094 1 75.56 82 GLY B O 1
ATOM 1380 N N . GLY B 1 83 ? -8.242 -14.734 -8.773 1 75.31 83 GLY B N 1
ATOM 1381 C CA . GLY B 1 83 ? -8.016 -13.953 -7.57 1 75.31 83 GLY B CA 1
ATOM 1382 C C . GLY B 1 83 ? -9.094 -12.922 -7.312 1 75.31 83 GLY B C 1
ATOM 1383 O O . GLY B 1 83 ? -8.805 -11.828 -6.812 1 75.31 83 GLY B O 1
ATOM 1384 N N . ARG B 1 84 ? -10.289 -13.359 -7.602 1 84.12 84 ARG B N 1
ATOM 1385 C CA . ARG B 1 84 ? -11.359 -12.43 -7.262 1 84.12 84 ARG B CA 1
ATOM 1386 C C . ARG B 1 84 ? -11.688 -12.492 -5.773 1 84.12 84 ARG B C 1
ATOM 1388 O O . ARG B 1 84 ? -11.656 -13.57 -5.172 1 84.12 84 ARG B O 1
ATOM 1395 N N . MET B 1 85 ? -12.117 -11.375 -5.25 1 91.38 85 MET B N 1
ATOM 1396 C CA . MET B 1 85 ? -12.359 -11.242 -3.814 1 91.38 85 MET B CA 1
ATOM 1397 C C . MET B 1 85 ? -13.422 -12.234 -3.346 1 91.38 85 MET B C 1
ATOM 1399 O O . MET B 1 85 ? -13.203 -12.969 -2.381 1 91.38 85 MET B O 1
ATOM 1403 N N . ALA B 1 86 ? -14.578 -12.273 -4.043 1 86.75 86 ALA B N 1
ATOM 1404 C CA . ALA B 1 86 ? -15.688 -13.141 -3.648 1 86.75 86 ALA B CA 1
ATOM 1405 C C . ALA B 1 86 ? -15.266 -14.602 -3.66 1 86.75 86 ALA B C 1
ATOM 1407 O O . ALA B 1 86 ? -15.672 -15.375 -2.789 1 86.75 86 ALA B O 1
ATOM 1408 N N . ASP B 1 87 ? -14.531 -15.008 -4.629 1 89.12 87 ASP B N 1
ATOM 1409 C CA . ASP B 1 87 ? -14.078 -16.391 -4.758 1 89.12 87 ASP B CA 1
ATOM 1410 C C . ASP B 1 87 ? -13.219 -16.797 -3.562 1 89.12 87 ASP B C 1
ATOM 1412 O O . ASP B 1 87 ? -13.289 -17.938 -3.105 1 89.12 87 ASP B O 1
ATOM 1416 N N . LYS B 1 88 ? -12.438 -15.883 -3.037 1 89.38 88 LYS B N 1
ATOM 1417 C CA . LYS B 1 88 ? -11.547 -16.172 -1.916 1 89.38 88 LYS B CA 1
ATOM 1418 C C . LYS B 1 88 ? -12.344 -16.562 -0.672 1 89.38 88 LYS B C 1
ATOM 1420 O O . LYS B 1 88 ? -12.055 -17.578 -0.042 1 89.38 88 LYS B O 1
ATOM 1425 N N . VAL B 1 89 ? -13.32 -15.781 -0.305 1 90.56 89 VAL B N 1
ATOM 1426 C CA . VAL B 1 89 ? -14.125 -16.016 0.888 1 90.56 89 VAL B CA 1
ATOM 1427 C C . VAL B 1 89 ? -14.945 -17.297 0.716 1 90.56 89 VAL B C 1
ATOM 1429 O O . VAL B 1 89 ? -14.977 -18.141 1.61 1 90.56 89 VAL B O 1
ATOM 1432 N N . LYS B 1 90 ? -15.539 -17.438 -0.467 1 91.94 90 LYS B N 1
ATOM 1433 C CA . LYS B 1 90 ? -16.359 -18.609 -0.747 1 91.94 90 LYS B CA 1
ATOM 1434 C C . LYS B 1 90 ? -15.555 -19.891 -0.611 1 91.94 90 LYS B C 1
ATOM 1436 O O . LYS B 1 90 ? -16.031 -20.875 -0.049 1 91.94 90 LYS B O 1
ATOM 1441 N N . ALA B 1 91 ? -14.438 -19.922 -1.206 1 91.81 91 ALA B N 1
ATOM 1442 C CA . ALA B 1 91 ? -13.562 -21.094 -1.158 1 91.81 91 ALA B CA 1
ATOM 1443 C C . ALA B 1 91 ? -13.297 -21.516 0.282 1 91.81 91 ALA B C 1
ATOM 1445 O O . ALA B 1 91 ? -13.234 -22.719 0.583 1 91.81 91 ALA B O 1
ATOM 1446 N N . VAL B 1 92 ? -13.102 -20.656 1.329 1 93.69 92 VAL B N 1
ATOM 1447 C CA . VAL B 1 92 ? -12.867 -20.953 2.738 1 93.69 92 VAL B CA 1
ATOM 1448 C C . VAL B 1 92 ? -14.148 -21.469 3.383 1 93.69 92 VAL B C 1
ATOM 1450 O O . VAL B 1 92 ? -14.125 -22.469 4.105 1 93.69 92 VAL B O 1
ATOM 1453 N N . GLU B 1 93 ? -15.219 -20.703 2.992 1 93.94 93 GLU B N 1
ATOM 1454 C CA . GLU B 1 93 ? -16.5 -21.078 3.568 1 93.94 93 GLU B CA 1
ATOM 1455 C C . GLU B 1 93 ? -16.891 -22.5 3.172 1 93.94 93 GLU B C 1
ATOM 1457 O O . GLU B 1 93 ? -17.469 -23.234 3.971 1 93.94 93 GLU B O 1
ATOM 1462 N N . GLU B 1 94 ? -16.594 -22.875 1.977 1 95.31 94 GLU B N 1
ATOM 1463 C CA . GLU B 1 94 ? -16.906 -24.219 1.49 1 95.31 94 GLU B CA 1
ATOM 1464 C C . GLU B 1 94 ? -16.109 -25.281 2.264 1 95.31 94 GLU B C 1
ATOM 1466 O O . GLU B 1 94 ? -16.594 -26.406 2.443 1 95.31 94 GLU B O 1
ATOM 1471 N N . LYS B 1 95 ? -14.992 -24.906 2.746 1 95.75 95 LYS B N 1
ATOM 1472 C CA . LYS B 1 95 ? -14.164 -25.844 3.508 1 95.75 95 LYS B CA 1
ATOM 1473 C C . LYS B 1 95 ? -14.648 -25.953 4.949 1 95.75 95 LYS B C 1
ATOM 1475 O O . LYS B 1 95 ? -14.219 -26.844 5.688 1 95.75 95 LYS B O 1
ATOM 1480 N N . LEU B 1 96 ? -15.445 -25.062 5.414 1 94.62 96 LEU B N 1
ATOM 1481 C CA . LEU B 1 96 ? -15.984 -25.031 6.77 1 94.62 96 LEU B CA 1
ATOM 1482 C C . LEU B 1 96 ? -17.281 -25.828 6.855 1 94.62 96 LEU B C 1
ATOM 1484 O O . LEU B 1 96 ? -17.812 -26.031 7.945 1 94.62 96 LEU B O 1
ATOM 1488 N N . LYS B 1 97 ? -17.75 -26.25 5.758 1 90.56 97 LYS B N 1
ATOM 1489 C CA . LYS B 1 97 ? -18.922 -27.109 5.742 1 90.56 97 LYS B CA 1
ATOM 1490 C C . LYS B 1 97 ? -18.516 -28.578 5.852 1 90.56 97 LYS B C 1
ATOM 1492 O O . LYS B 1 97 ? -17.375 -28.938 5.578 1 90.56 97 LYS B O 1
#

Foldseek 3Di:
DKKKKAKDQPPPDDDCVVLVVLLVVLCVVVPWDWDDDPRTIMTDDDDVVVVVVSVVSSVVSNVVVPRPDMDMDMDDDDDPDDDDPVVVVVVVVVVVD/DKKKKAKDQPPPDDDCVVLVVLLVVLCVVVPWDWDDDPRTIMTDDDDVVVVVVSVVSSVVSNVVVPRPDMDMDMDDDDDPDDDDPVCVVVVVVVVVD

InterPro domains:
  IPR002767 Thiamine-binding protein [PF01910] (3-93)
  IPR002767 Thiamine-binding protein [TIGR00106] (1-96)
  IPR029756 MTH1187/YkoF-like [G3DSA:3.30.70.930] (1-97)
  IPR029756 MTH1187/YkoF-like [SSF89957] (1-96)
  IPR051614 UPF0045 domain-containing protein [PTHR33777] (1-97)

Radius of gyration: 17.45 Å; Cα contacts (8 Å, |Δi|>4): 314; chains: 2; bounding box: 39×47×38 Å

Solvent-accessible surface area (backbone atoms only — not comparable to full-atom values): 10590 Å² total; per-residue (Å²): 64,31,35,33,42,29,79,44,62,40,88,63,71,87,75,53,65,73,58,52,48,50,44,50,50,46,44,57,75,69,64,47,63,66,49,85,52,100,78,33,34,35,35,51,43,92,45,46,61,57,45,18,54,50,51,47,52,38,51,50,54,43,44,72,72,61,33,57,26,42,35,36,44,36,37,36,46,39,44,79,68,73,65,52,69,69,57,56,57,49,59,53,54,61,66,73,101,66,32,35,32,43,30,80,44,63,40,87,64,73,86,75,54,64,71,58,52,49,51,44,50,50,47,44,57,74,69,66,48,62,67,49,84,52,98,80,31,33,35,34,49,44,90,46,46,61,58,46,20,54,52,51,46,53,38,52,50,53,42,43,73,74,60,33,57,25,42,34,36,44,36,36,36,47,40,45,78,69,74,63,53,68,70,59,56,56,48,58,54,54,62,67,73,102

Organism: Archaeoglobus fulgidus (strain ATCC 49558 / DSM 4304 / JCM 9628 / NBRC 100126 / VC-16) (NCBI:txid224325)